Protein AF-A0A352NMN9-F1 (afdb_monomer)

Secondary structure (DSSP, 8-state):
--THHHHHHHHHHHHHHHHHHHHHHHHHHHHHHHHHHHHHHHHHHHHHHHHHHHHHHHHHHHHHHHTTHHHHHHHHHHHHHHT--HHHHHHHHHHHHHHHHHHHHHHHHHHHHTHHHHHHHHHSSGGGHHHHHHHHHHHHHHHHHHHHHHHHHHTT-HHHHHHHHHHHHHHHHHHHHHHHHHHGGGHHHHHHHHHHHHHHHHHHHHHHTS--------HHHHHHHHHHHHHHHHHHHHHHHHHHHHHHHHHHHHHHHHHHHHHHHHHHHHHHHHHHHHHHHHHHHHHHHHHHHHHTT-HHHHHHHHHHHHHHHHHHHHHHHHHHH--

Solvent-accessible surface area (backbone atoms only — not comparable to full-atom values): 15974 Å² total; per-residue (Å²): 138,76,84,65,62,63,54,56,54,50,53,52,52,51,51,52,50,50,51,45,46,49,50,24,50,52,51,32,50,53,45,48,52,54,42,51,53,52,46,39,73,74,49,34,50,46,46,42,13,50,44,48,50,54,44,39,52,38,52,44,48,22,42,63,24,31,36,21,37,36,67,29,34,20,53,52,39,32,52,26,58,71,69,71,41,66,64,60,33,37,39,39,54,50,38,42,50,52,50,23,51,52,33,6,48,52,33,16,50,52,38,48,76,42,16,58,67,49,18,37,64,60,68,73,38,70,84,45,26,65,45,40,44,52,34,19,58,21,19,25,22,38,16,38,24,35,33,39,46,13,49,38,54,22,70,63,40,52,73,57,49,24,50,30,42,41,51,14,35,50,50,10,38,52,51,16,52,52,33,28,71,77,48,42,76,7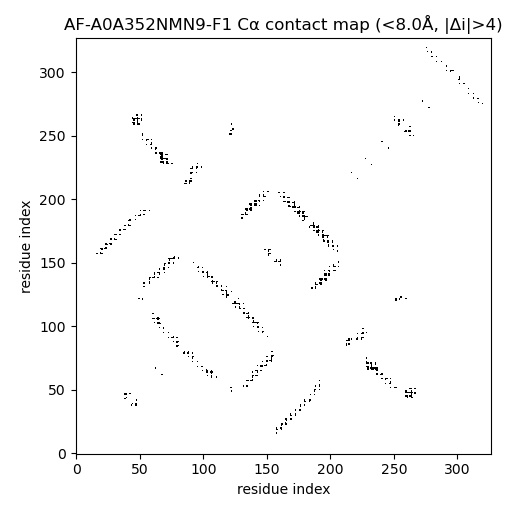6,11,42,43,53,31,60,26,25,32,32,47,37,26,27,56,46,26,48,59,58,52,67,71,46,85,79,66,87,70,90,88,45,72,79,70,33,50,63,50,44,53,53,32,46,61,50,0,44,57,50,22,53,60,49,42,54,57,49,45,52,55,37,51,54,45,33,51,34,28,75,74,60,33,45,45,51,27,12,52,49,48,52,52,50,53,54,50,52,52,58,53,44,52,54,52,56,56,48,47,68,61,46,50,62,54,47,66,75,34,65,89,40,68,66,63,38,53,51,55,53,48,57,50,51,51,50,48,46,66,64,44,48,61,56,53,52,56,60,74,76,106

Sequence (327 aa):
MQPGSDRKSSTAQILKASAIIGGSSAFSIVSGIVKSKVMAVLLGPEGIGLLGLLQSVLNTAGTVSGMGLAASGVRQIAEAKASGDTDALAHTRMALWWSALITGALGALLLITLRQPIARLVTGAEGYAGALAWLAAGVWATTVSGAQIAILNGLRYLGHLARVYILGALGGMLIAVLAVWQWREAGIAVAVVSTPLVLLVVSWYYTHRIAKIRVRATWQTLSKPLRRLFSLGFAFMITNLIRTGAQFAVRVLLTATLGVTSTGHFQAAWSISALYLGFVLESMGKDFYPRLTAVANDRETTNALVNDQAELALLLAAPVILSMLTL

Mean predicted aligned error: 7.34 Å

pLDDT: mean 87.1, std 9.56, range [38.81, 97.94]

Foldseek 3Di:
DDPPPVVVVVVVVVVVLCCLQVVLVVLLLVLVVVLLVLLCVLANLLLLLVLLLLLLVLLLLLLQLLLQLLVLLLVQLLVCVVVVDLQSNLLLLVLSQVSLQVSLLVSLVVQLVCLQVSCCLRQVDRPCSVLSNLSSLLSSLSNNLSSLLSNCNSVVVSNLNSVLSNQLSVQLSVQLSVQCVVPPSVSSSVSSSRSSNSSSVSSVVSSVPPDNDDDDDDCVSNVVSNVSSNVVSNVVSVVVSVVSVVVSVVSSVCCVPPNSSSSSVVSVVVSVVCVPLVVLVVVLCVVLVVVLVVCVVPPVVNVVSVVVSVVVSCVRVVVVVVVVVVD

Radius of gyration: 21.58 Å; Cα contacts (8 Å, |Δi|>4): 401; chains: 1; bounding box: 59×35×66 Å

Structure (mmCIF, N/CA/C/O backbone):
data_AF-A0A352NMN9-F1
#
_entry.id   AF-A0A352NMN9-F1
#
loop_
_atom_site.group_PDB
_atom_site.id
_atom_site.type_symbol
_atom_site.label_atom_id
_atom_site.label_alt_id
_atom_site.label_comp_id
_atom_site.label_asym_id
_atom_site.label_entity_id
_atom_site.label_seq_id
_atom_site.pdbx_PDB_ins_code
_atom_site.Cartn_x
_atom_site.Cartn_y
_atom_site.Cartn_z
_atom_site.occupancy
_atom_site.B_iso_or_equiv
_atom_site.auth_seq_id
_atom_site.auth_comp_id
_atom_site.auth_asym_id
_atom_site.auth_atom_id
_atom_site.pdbx_PDB_model_num
ATOM 1 N N . MET A 1 1 ? -14.416 -14.105 43.599 1.00 41.31 1 MET A N 1
ATOM 2 C CA . MET A 1 1 ? -13.937 -13.412 42.382 1.00 41.31 1 MET A CA 1
ATOM 3 C C . MET A 1 1 ? -12.657 -14.105 41.930 1.00 41.31 1 MET A C 1
ATOM 5 O O . MET A 1 1 ? -11.696 -14.089 42.683 1.00 41.31 1 MET A O 1
ATOM 9 N N . GLN A 1 2 ? -12.674 -14.822 40.799 1.00 38.81 2 GLN A N 1
ATOM 10 C CA . GLN A 1 2 ? -11.536 -15.618 40.308 1.00 38.81 2 GLN A CA 1
ATOM 11 C C . GLN A 1 2 ? -10.773 -14.847 39.209 1.00 38.81 2 GLN A C 1
ATOM 13 O O . GLN A 1 2 ? -11.245 -14.799 38.079 1.00 38.81 2 GLN A O 1
ATOM 18 N N . PRO A 1 3 ? -9.586 -14.278 39.484 1.00 49.41 3 PRO A N 1
ATOM 19 C CA . PRO A 1 3 ? -8.796 -13.527 38.496 1.00 49.41 3 PRO A CA 1
ATOM 20 C C . PRO A 1 3 ? -8.045 -14.403 37.461 1.00 49.41 3 PRO A C 1
ATOM 22 O O . PRO A 1 3 ? -7.280 -13.884 36.647 1.00 49.41 3 PRO A O 1
ATOM 25 N N . GLY A 1 4 ? -8.225 -15.732 37.480 1.00 47.41 4 GLY A N 1
ATOM 26 C CA . GLY A 1 4 ? -7.452 -16.685 36.666 1.00 47.41 4 GLY A CA 1
ATOM 27 C C . GLY A 1 4 ? -8.066 -17.088 35.316 1.00 47.41 4 GLY A C 1
ATOM 28 O O . GLY A 1 4 ? -7.320 -17.417 34.390 1.00 47.41 4 GLY A O 1
ATOM 29 N N . SER A 1 5 ? -9.396 -17.064 35.169 1.00 50.84 5 SER A N 1
ATOM 30 C CA . SER A 1 5 ? -10.090 -17.475 33.932 1.00 50.84 5 SER A CA 1
ATOM 31 C C . SER A 1 5 ? -10.022 -16.407 32.834 1.00 50.84 5 SER A C 1
ATOM 33 O O . SER A 1 5 ? -9.788 -16.737 31.669 1.00 50.84 5 SER A O 1
ATOM 35 N N . ASP A 1 6 ? -10.119 -15.127 33.204 1.00 55.09 6 ASP A N 1
ATOM 36 C CA . ASP A 1 6 ? -10.118 -14.004 32.255 1.00 55.09 6 ASP A CA 1
ATOM 37 C C . ASP A 1 6 ? -8.751 -13.778 31.593 1.00 55.09 6 ASP A C 1
ATOM 39 O O . ASP A 1 6 ? -8.674 -13.485 30.396 1.00 55.09 6 ASP A O 1
ATOM 43 N N . ARG A 1 7 ? -7.645 -13.999 32.323 1.00 55.50 7 ARG A N 1
ATOM 44 C CA . ARG A 1 7 ? -6.289 -13.907 31.750 1.00 55.50 7 ARG A CA 1
ATOM 45 C C . ARG A 1 7 ? -6.031 -14.986 30.700 1.00 55.50 7 ARG A C 1
ATOM 47 O O . ARG A 1 7 ? -5.524 -14.666 29.629 1.00 55.50 7 ARG A O 1
ATOM 54 N N . LYS A 1 8 ? -6.424 -16.241 30.959 1.00 54.44 8 LYS A N 1
ATOM 55 C CA . LYS A 1 8 ? -6.237 -17.351 30.002 1.00 54.44 8 LYS A CA 1
ATOM 56 C C . LYS A 1 8 ? -7.034 -17.134 28.711 1.00 54.44 8 LYS A C 1
ATOM 58 O O . LYS A 1 8 ? -6.501 -17.367 27.626 1.00 54.44 8 LYS A O 1
ATOM 63 N N . SER A 1 9 ? -8.268 -16.635 28.824 1.00 61.19 9 SER A N 1
ATOM 64 C CA . SER A 1 9 ? -9.115 -16.286 27.673 1.00 61.19 9 SER A CA 1
ATOM 65 C C . SER A 1 9 ? -8.502 -15.161 26.825 1.00 61.19 9 SER A C 1
ATOM 67 O O . SER A 1 9 ? -8.395 -15.283 25.602 1.00 61.19 9 SER A O 1
ATOM 69 N N . SER A 1 10 ? -7.994 -14.106 27.475 1.00 71.50 10 SER A N 1
ATOM 70 C CA . SER A 1 10 ? -7.340 -12.976 26.802 1.00 71.50 10 SER A CA 1
ATOM 71 C C . SER A 1 10 ? -6.053 -13.386 26.072 1.00 71.50 10 SER A C 1
ATOM 73 O O . SER A 1 10 ? -5.887 -13.085 24.887 1.00 71.50 10 SER A O 1
ATOM 75 N N . THR A 1 11 ? -5.170 -14.156 26.721 1.00 71.31 11 THR A N 1
ATOM 76 C CA . THR A 1 11 ? -3.926 -14.644 26.099 1.00 71.31 11 THR A CA 1
ATOM 77 C C . THR A 1 11 ? -4.209 -15.545 24.897 1.00 71.31 11 THR A C 1
ATOM 79 O O . THR A 1 11 ? -3.592 -15.370 23.846 1.00 71.31 11 THR A O 1
ATOM 82 N N . ALA A 1 12 ? -5.179 -16.460 24.998 1.00 73.94 12 ALA A N 1
ATOM 83 C CA . ALA A 1 12 ? -5.575 -17.316 23.880 1.00 73.94 12 ALA A CA 1
ATOM 84 C C . ALA A 1 12 ? -6.139 -16.505 22.698 1.00 73.94 12 ALA A C 1
ATOM 86 O O . ALA A 1 12 ? -5.838 -16.795 21.537 1.00 73.94 12 ALA A O 1
ATOM 87 N N . GLN A 1 13 ? -6.917 -15.452 22.973 1.00 73.12 13 GLN A N 1
ATOM 88 C CA . GLN A 1 13 ? -7.458 -14.570 21.939 1.00 73.12 13 GLN A CA 1
ATOM 89 C C . GLN A 1 13 ? -6.359 -13.763 21.231 1.00 73.12 13 GLN A C 1
ATOM 91 O O . GLN A 1 13 ? -6.408 -13.617 20.007 1.00 73.12 13 GLN A O 1
ATOM 96 N N . ILE A 1 14 ? -5.364 -13.267 21.974 1.00 74.81 14 ILE A N 1
ATOM 97 C CA . ILE A 1 14 ? -4.196 -12.568 21.418 1.00 74.81 14 ILE A CA 1
ATOM 98 C C . ILE A 1 14 ? -3.355 -13.528 20.573 1.00 74.81 14 ILE A C 1
ATOM 100 O O . ILE A 1 14 ? -3.017 -13.196 19.440 1.00 74.81 14 ILE A O 1
ATOM 104 N N . LEU A 1 15 ? -3.074 -14.736 21.069 1.00 75.56 15 LEU A N 1
ATOM 105 C CA . LEU A 1 15 ? -2.293 -15.737 20.339 1.00 75.56 15 LEU A CA 1
ATOM 106 C C . LEU A 1 15 ? -2.970 -16.113 19.015 1.00 75.56 15 LEU 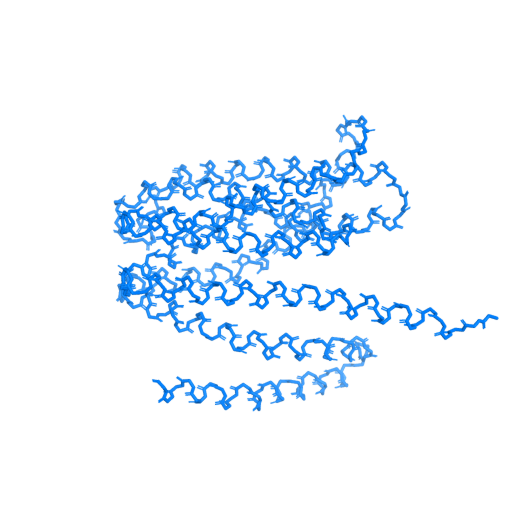A C 1
ATOM 108 O O . LEU A 1 15 ? -2.334 -16.117 17.964 1.00 75.56 15 LEU A O 1
ATOM 112 N N . LYS A 1 16 ? -4.286 -16.352 19.045 1.00 76.00 16 LYS A N 1
ATOM 113 C CA . LYS A 1 16 ? -5.081 -16.650 17.849 1.00 76.00 16 LYS A CA 1
ATOM 114 C C . LYS A 1 16 ? -5.086 -15.484 16.859 1.00 76.00 16 LYS A C 1
ATOM 116 O O . LYS A 1 16 ? -4.947 -15.704 15.660 1.00 76.00 16 LYS A O 1
ATOM 121 N N . ALA A 1 17 ? -5.238 -14.251 17.345 1.00 73.31 17 ALA A N 1
ATOM 122 C CA . ALA A 1 17 ? -5.180 -13.047 16.519 1.00 73.31 17 ALA A CA 1
ATOM 123 C C . ALA A 1 17 ? -3.822 -12.908 15.815 1.00 73.31 17 ALA A C 1
ATOM 125 O O . ALA A 1 17 ? -3.773 -12.745 14.595 1.00 73.31 17 ALA A O 1
ATOM 126 N N . SER A 1 18 ? -2.738 -13.039 16.577 1.00 73.94 18 SER A N 1
ATOM 127 C CA . SER A 1 18 ? -1.366 -12.974 16.080 1.00 73.94 18 SER A CA 1
ATOM 128 C C . SER A 1 18 ? -1.058 -14.092 15.088 1.00 73.94 18 SER A C 1
ATOM 130 O O . SER A 1 18 ? -0.446 -13.826 14.061 1.00 73.94 18 SER A O 1
ATOM 132 N N . ALA A 1 19 ? -1.523 -15.318 15.338 1.00 77.06 19 ALA A N 1
ATOM 133 C CA . ALA A 1 19 ? -1.332 -16.443 14.426 1.00 77.06 19 ALA A CA 1
ATOM 134 C C . ALA A 1 19 ? -2.075 -16.245 13.094 1.00 77.06 19 ALA A C 1
ATOM 136 O O . ALA A 1 19 ? -1.507 -16.482 12.031 1.00 77.06 19 ALA A O 1
ATOM 137 N N . ILE A 1 20 ? -3.323 -15.763 13.132 1.00 80.00 20 ILE A N 1
ATOM 138 C CA . ILE A 1 20 ? -4.126 -15.512 11.924 1.00 80.00 20 ILE A CA 1
ATOM 139 C C . ILE A 1 20 ? -3.494 -14.412 11.065 1.00 80.00 20 ILE A C 1
ATOM 141 O O . ILE A 1 20 ? -3.325 -14.590 9.858 1.00 80.00 20 ILE A O 1
ATOM 145 N N . ILE A 1 21 ? -3.139 -13.279 11.677 1.00 79.25 21 ILE A N 1
ATOM 146 C CA . ILE A 1 21 ? -2.546 -12.157 10.945 1.00 79.25 21 ILE A CA 1
ATOM 147 C C . ILE A 1 21 ? -1.125 -12.501 10.495 1.00 79.25 21 ILE A C 1
ATOM 149 O O . ILE A 1 21 ? -0.825 -12.352 9.313 1.00 79.25 21 ILE A O 1
ATOM 153 N N . GLY A 1 22 ? -0.295 -13.054 11.382 1.00 77.81 22 GLY A N 1
ATOM 154 C CA . GLY A 1 22 ? 1.067 -13.482 11.067 1.00 77.81 22 GLY A CA 1
ATOM 155 C C . GLY A 1 22 ? 1.116 -14.505 9.933 1.00 77.81 22 GLY A C 1
ATOM 156 O O . GLY A 1 22 ? 1.900 -14.341 9.003 1.00 77.81 22 GLY A O 1
ATOM 157 N N . GLY A 1 23 ? 0.218 -15.497 9.937 1.00 82.06 23 GLY A N 1
ATOM 158 C CA . GLY A 1 23 ? 0.097 -16.463 8.844 1.00 82.06 23 GLY A CA 1
ATOM 159 C C . GLY A 1 23 ? -0.281 -15.810 7.511 1.00 82.06 23 GLY A C 1
ATOM 160 O O . GLY A 1 23 ? 0.314 -16.119 6.481 1.00 82.06 23 GLY A O 1
ATOM 161 N N . SER A 1 24 ? -1.218 -14.854 7.520 1.00 85.00 24 SER A N 1
ATOM 162 C CA . SER A 1 24 ? -1.590 -14.116 6.303 1.00 85.00 24 SER A CA 1
ATOM 163 C C . SER A 1 24 ? -0.471 -13.207 5.779 1.00 85.00 24 SER A C 1
ATOM 165 O O . SER A 1 24 ? -0.286 -13.104 4.564 1.00 85.00 24 SER A O 1
ATOM 167 N N . SER A 1 25 ? 0.312 -12.596 6.674 1.00 80.12 25 SER A N 1
ATOM 168 C CA . SER A 1 25 ? 1.483 -11.793 6.317 1.00 80.12 25 SER A CA 1
ATOM 169 C C . SER A 1 25 ? 2.579 -12.664 5.713 1.00 80.12 25 SER A C 1
ATOM 171 O O . SER A 1 25 ? 3.057 -12.354 4.627 1.00 80.12 25 SER A O 1
ATOM 173 N N . ALA A 1 26 ? 2.915 -13.790 6.350 1.00 83.50 26 ALA A N 1
ATOM 174 C CA . ALA A 1 26 ? 3.896 -14.744 5.833 1.00 83.50 26 ALA A CA 1
ATOM 175 C C . ALA A 1 26 ? 3.507 -15.243 4.434 1.00 83.50 26 ALA A C 1
ATOM 177 O O . ALA A 1 26 ? 4.321 -15.234 3.513 1.00 83.50 26 ALA A O 1
ATOM 178 N N . PHE A 1 27 ? 2.235 -15.588 4.240 1.00 88.88 27 PHE A N 1
ATOM 179 C CA . PHE A 1 27 ? 1.719 -15.985 2.936 1.00 88.88 27 PHE A CA 1
ATOM 180 C C . PHE A 1 27 ? 1.845 -14.869 1.881 1.00 88.88 27 PHE A C 1
ATOM 182 O O . PHE A 1 27 ? 2.263 -15.114 0.745 1.00 88.88 27 PHE A O 1
ATOM 189 N N . SER A 1 28 ? 1.502 -13.633 2.252 1.00 85.75 28 SER A N 1
ATOM 190 C CA . SER A 1 28 ? 1.606 -12.469 1.362 1.00 85.75 28 SER A CA 1
ATOM 191 C C . SER A 1 28 ? 3.058 -12.183 0.979 1.00 85.75 28 SER A C 1
ATOM 193 O O . SER A 1 28 ? 3.339 -11.873 -0.177 1.00 85.75 28 SER A O 1
ATOM 195 N N . ILE A 1 29 ? 3.983 -12.350 1.927 1.00 84.19 29 ILE A N 1
ATOM 196 C CA . ILE A 1 29 ? 5.425 -12.228 1.715 1.00 84.19 29 ILE A CA 1
ATOM 197 C C . ILE A 1 29 ? 5.910 -13.281 0.716 1.00 84.19 29 ILE A C 1
ATOM 199 O O . ILE A 1 29 ? 6.534 -12.924 -0.280 1.00 84.19 29 ILE A O 1
ATOM 203 N N . VAL A 1 30 ? 5.578 -14.560 0.928 1.00 88.81 30 VAL A N 1
ATOM 204 C CA . VAL A 1 30 ? 5.962 -15.647 0.011 1.00 88.81 30 VAL A CA 1
ATOM 205 C C . VAL A 1 30 ? 5.410 -15.390 -1.391 1.00 88.81 30 VAL A C 1
ATOM 207 O O . VAL A 1 30 ? 6.157 -15.450 -2.365 1.00 88.81 30 VAL A O 1
ATOM 210 N N . SER A 1 31 ? 4.136 -15.008 -1.501 1.00 88.94 31 SER A N 1
ATOM 211 C CA . SER A 1 31 ? 3.520 -14.640 -2.785 1.00 88.94 31 SER A CA 1
ATOM 212 C C . SER A 1 31 ? 4.252 -13.468 -3.452 1.00 88.94 31 SER A C 1
ATOM 214 O O . SER A 1 31 ? 4.485 -13.479 -4.659 1.00 88.94 31 SER A O 1
ATOM 216 N N . GLY A 1 32 ? 4.674 -12.471 -2.668 1.00 87.12 32 GLY A N 1
ATOM 217 C CA . GLY A 1 32 ? 5.474 -11.340 -3.135 1.00 87.12 32 GLY A CA 1
ATOM 218 C C . GLY A 1 32 ? 6.853 -11.747 -3.658 1.00 87.12 32 GLY A C 1
ATOM 219 O O . GLY A 1 32 ? 7.256 -11.273 -4.719 1.00 87.12 32 GLY A O 1
ATOM 220 N N . ILE A 1 33 ? 7.548 -12.660 -2.972 1.00 86.56 33 ILE A N 1
ATOM 221 C CA . ILE A 1 33 ? 8.843 -13.201 -3.417 1.00 86.56 33 ILE A CA 1
ATOM 222 C C . ILE A 1 33 ? 8.677 -13.948 -4.740 1.00 86.56 33 ILE A C 1
ATOM 224 O O . ILE A 1 33 ? 9.431 -13.698 -5.681 1.00 86.56 33 ILE A O 1
ATOM 228 N N . VAL A 1 34 ? 7.677 -14.831 -4.843 1.00 91.06 34 VAL A N 1
ATOM 229 C CA . VAL A 1 34 ? 7.435 -15.585 -6.081 1.00 91.06 34 VAL A CA 1
ATOM 230 C C . VAL A 1 34 ? 7.068 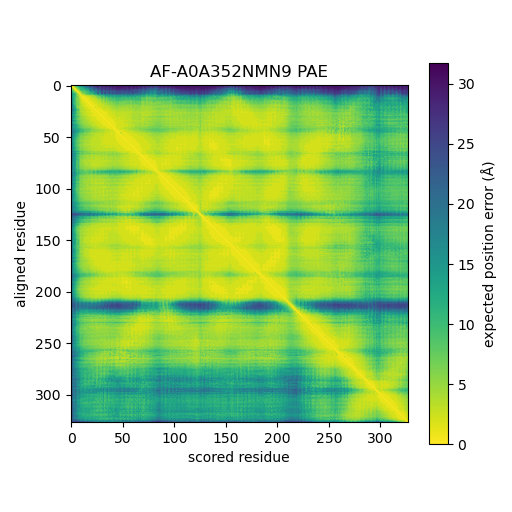-14.633 -7.219 1.00 91.06 34 VAL A C 1
ATOM 232 O O . VAL A 1 34 ? 7.657 -14.733 -8.293 1.00 91.06 34 VAL A O 1
ATOM 235 N N . LYS A 1 35 ? 6.179 -13.655 -6.979 1.00 89.19 35 LYS A N 1
ATOM 236 C CA . LYS A 1 35 ? 5.865 -12.593 -7.950 1.00 89.19 35 LYS A CA 1
ATOM 237 C C . LYS A 1 35 ? 7.140 -11.884 -8.404 1.00 89.19 35 LYS A C 1
ATOM 239 O O . LYS A 1 35 ? 7.375 -11.796 -9.601 1.00 89.19 35 LYS A O 1
ATOM 244 N N . SER A 1 36 ? 7.971 -11.416 -7.474 1.00 86.81 36 SER A N 1
ATOM 245 C CA . SER A 1 36 ? 9.212 -10.693 -7.780 1.00 86.81 36 SER A CA 1
ATOM 246 C C . SER A 1 36 ? 10.172 -11.530 -8.631 1.00 86.81 36 SER A C 1
ATOM 248 O O . SER A 1 36 ? 10.668 -11.053 -9.649 1.00 86.81 36 SER A O 1
ATOM 250 N N . LYS A 1 37 ? 10.359 -12.811 -8.286 1.00 89.06 37 LYS A N 1
ATOM 251 C CA . LYS A 1 37 ? 11.203 -13.737 -9.052 1.00 89.06 37 LYS A CA 1
ATOM 252 C C . LYS A 1 37 ? 10.682 -13.948 -10.473 1.00 89.06 37 LYS A C 1
ATOM 254 O O . LYS A 1 37 ? 11.459 -13.876 -11.420 1.00 89.06 37 LYS A O 1
ATOM 259 N N . VAL A 1 38 ? 9.378 -14.178 -10.631 1.00 91.00 38 VAL A N 1
ATOM 260 C CA . VAL A 1 38 ? 8.757 -14.344 -11.954 1.00 91.00 38 VAL A CA 1
ATOM 261 C C . VAL A 1 38 ? 8.917 -13.071 -12.786 1.00 91.00 38 VAL A C 1
ATOM 263 O O . VAL A 1 38 ? 9.316 -13.149 -13.944 1.00 91.00 38 VAL A O 1
ATOM 266 N N . MET A 1 39 ? 8.684 -11.898 -12.191 1.00 90.12 39 MET A N 1
ATOM 267 C CA . MET A 1 39 ? 8.879 -10.616 -12.874 1.00 90.12 39 MET A CA 1
ATOM 268 C C . MET A 1 39 ? 10.330 -10.417 -13.309 1.00 90.12 39 MET A C 1
ATOM 270 O O . MET A 1 39 ? 10.564 -9.998 -14.436 1.00 90.12 39 MET A O 1
ATOM 274 N N . ALA A 1 40 ? 11.300 -10.762 -12.460 1.00 89.38 40 ALA A N 1
ATOM 275 C CA . ALA A 1 40 ? 12.716 -10.603 -12.775 1.00 89.38 40 ALA A CA 1
ATOM 276 C C . ALA A 1 40 ? 13.143 -11.484 -13.956 1.00 89.38 40 ALA A C 1
ATOM 278 O O . ALA A 1 40 ? 13.893 -11.031 -14.814 1.00 89.38 40 ALA A O 1
ATOM 279 N N . VAL A 1 41 ? 12.626 -12.714 -14.037 1.00 91.75 41 VAL A N 1
ATOM 280 C CA . VAL A 1 41 ? 12.901 -13.625 -15.160 1.00 91.75 41 VAL A CA 1
ATOM 281 C C . VAL A 1 41 ? 12.234 -13.149 -16.455 1.00 91.75 41 VAL A C 1
ATOM 283 O O . VAL A 1 41 ? 12.835 -13.248 -17.519 1.00 91.75 41 VAL A O 1
ATOM 286 N N . LEU A 1 42 ? 11.004 -12.629 -16.386 1.00 90.69 42 LEU A N 1
ATOM 287 C CA . LEU A 1 42 ? 10.252 -12.220 -17.579 1.00 90.69 42 LEU A CA 1
ATOM 288 C C . LEU A 1 42 ? 10.684 -10.860 -18.146 1.00 90.69 42 LEU A C 1
ATOM 290 O O . LEU A 1 42 ? 10.624 -10.667 -19.361 1.00 90.69 42 LEU A O 1
ATOM 294 N N . LEU A 1 43 ? 11.071 -9.926 -17.274 1.00 89.25 43 LEU A N 1
ATOM 295 C CA . LEU A 1 43 ? 11.307 -8.520 -17.613 1.00 89.25 43 LEU A CA 1
ATOM 296 C C . LEU A 1 43 ? 12.774 -8.088 -17.505 1.00 89.25 43 LEU A C 1
ATOM 298 O O . LEU A 1 43 ? 13.134 -7.025 -18.003 1.00 89.25 43 LEU A O 1
ATOM 302 N N . GLY A 1 44 ? 13.614 -8.868 -16.823 1.00 88.56 44 GLY A N 1
ATOM 303 C CA . GLY A 1 44 ? 14.985 -8.475 -16.518 1.00 88.56 44 GLY A CA 1
ATOM 304 C C . GLY A 1 44 ? 15.092 -7.295 -15.533 1.00 88.56 44 GLY A C 1
ATOM 305 O O . GLY A 1 44 ? 14.093 -6.824 -14.976 1.00 88.56 44 GLY A O 1
ATOM 306 N N . PRO A 1 45 ? 16.320 -6.808 -15.283 1.00 84.69 45 PRO A N 1
ATOM 307 C CA . PRO A 1 45 ? 16.582 -5.753 -14.301 1.00 84.69 45 PRO A CA 1
ATOM 308 C C . PRO A 1 45 ? 15.911 -4.417 -14.640 1.00 84.69 45 PRO A C 1
ATOM 310 O O . PRO A 1 45 ? 15.441 -3.722 -13.740 1.00 84.69 45 PRO A O 1
ATOM 313 N N . GLU A 1 46 ? 15.827 -4.073 -15.926 1.00 85.12 46 GLU A N 1
ATOM 314 C CA . GLU A 1 46 ? 15.213 -2.827 -16.391 1.00 85.12 46 GLU A CA 1
ATOM 315 C C . GLU A 1 46 ? 13.715 -2.784 -16.067 1.00 85.12 46 GLU A C 1
ATOM 317 O O . GLU A 1 46 ? 13.242 -1.843 -15.425 1.00 85.12 46 GLU A O 1
ATOM 322 N N . GLY A 1 47 ? 12.965 -3.840 -16.396 1.00 88.50 47 GLY A N 1
ATOM 323 C CA . GLY A 1 47 ? 11.543 -3.882 -16.067 1.00 88.50 47 GLY A CA 1
ATOM 324 C C . GLY A 1 47 ? 11.267 -4.006 -14.564 1.00 88.50 47 GLY A C 1
ATOM 325 O O . GLY A 1 47 ? 10.254 -3.485 -14.097 1.00 88.50 47 GLY A O 1
ATOM 326 N N . ILE A 1 48 ? 12.174 -4.597 -13.772 1.00 89.56 48 ILE A N 1
ATOM 327 C CA . ILE A 1 48 ? 12.110 -4.529 -12.299 1.00 89.56 48 ILE A CA 1
ATOM 328 C C . ILE A 1 48 ? 12.322 -3.096 -11.795 1.00 89.56 48 ILE A C 1
ATOM 330 O O . ILE A 1 48 ? 11.616 -2.663 -10.879 1.00 89.56 48 ILE A O 1
ATOM 334 N N . GLY A 1 49 ? 13.244 -2.348 -12.404 1.00 88.94 49 GLY A N 1
ATOM 335 C CA . GLY A 1 49 ? 13.443 -0.925 -12.136 1.00 88.94 49 GLY A CA 1
ATOM 336 C C . GLY A 1 49 ? 12.176 -0.119 -12.418 1.00 88.94 49 GLY A C 1
ATOM 337 O O . GLY A 1 49 ? 11.679 0.579 -11.532 1.00 88.94 49 GLY A O 1
ATOM 338 N N . LEU A 1 50 ? 11.586 -0.290 -13.605 1.00 89.50 50 LEU A N 1
ATOM 339 C CA . LEU A 1 50 ? 10.341 0.379 -13.988 1.00 89.50 50 LEU A CA 1
ATOM 340 C C . LEU A 1 50 ? 9.164 -0.008 -13.081 1.00 89.50 50 LEU A C 1
ATOM 342 O O . LEU A 1 50 ? 8.423 0.864 -12.624 1.00 89.50 50 LEU A O 1
ATOM 346 N N . LEU A 1 51 ? 9.006 -1.296 -12.763 1.00 91.38 51 LEU A N 1
ATOM 347 C CA . LEU A 1 51 ? 8.003 -1.774 -11.808 1.00 91.38 51 LEU A CA 1
ATOM 348 C C . LEU A 1 51 ? 8.184 -1.085 -10.453 1.00 91.38 51 LEU A C 1
ATOM 350 O O . LEU A 1 51 ? 7.214 -0.591 -9.877 1.00 91.38 51 LEU A O 1
ATOM 354 N N . GLY A 1 52 ? 9.424 -1.003 -9.964 1.00 90.62 52 GLY A N 1
ATOM 355 C CA . GLY A 1 52 ? 9.770 -0.311 -8.728 1.00 90.62 52 GLY A CA 1
ATOM 356 C C . GLY A 1 52 ? 9.419 1.178 -8.757 1.00 90.62 52 GLY A C 1
ATOM 357 O O . GLY A 1 52 ? 8.887 1.692 -7.771 1.00 90.62 52 GLY A O 1
ATOM 358 N N . LEU A 1 53 ? 9.669 1.864 -9.871 1.00 91.44 53 LEU A N 1
ATOM 359 C CA . LEU A 1 53 ? 9.339 3.278 -10.055 1.00 91.44 53 LEU A CA 1
ATOM 360 C C . LEU A 1 53 ? 7.824 3.516 -10.062 1.00 91.44 53 LEU A C 1
ATOM 362 O O . LEU A 1 53 ? 7.326 4.336 -9.288 1.00 91.44 53 LEU A O 1
ATOM 366 N N . LEU A 1 54 ? 7.075 2.760 -10.870 1.00 92.94 54 LEU A N 1
ATOM 367 C CA . LEU A 1 54 ? 5.614 2.870 -10.943 1.00 92.94 54 LEU A CA 1
ATOM 368 C C . LEU A 1 54 ? 4.953 2.517 -9.604 1.00 92.94 54 LEU A C 1
ATOM 370 O O . LEU A 1 54 ? 4.006 3.183 -9.185 1.00 92.94 54 LEU A O 1
ATOM 374 N N . GLN A 1 55 ? 5.482 1.524 -8.884 1.00 93.31 55 GLN A N 1
ATOM 375 C CA . GLN A 1 55 ? 5.028 1.193 -7.535 1.00 93.31 55 GLN A CA 1
ATOM 376 C C . GLN A 1 55 ? 5.290 2.342 -6.549 1.00 93.31 55 GLN A C 1
ATOM 378 O O . GLN A 1 55 ? 4.432 2.641 -5.719 1.00 93.31 55 GLN A O 1
ATOM 383 N N . SER A 1 56 ? 6.435 3.026 -6.638 1.00 92.75 56 SER A N 1
ATOM 384 C CA . SER A 1 56 ? 6.717 4.194 -5.796 1.00 92.75 56 SER A CA 1
ATOM 385 C C . SER A 1 56 ? 5.792 5.372 -6.091 1.00 92.75 56 SER A C 1
ATOM 387 O O . SER A 1 56 ? 5.341 6.024 -5.147 1.00 92.75 56 SER A O 1
ATOM 389 N N . VAL A 1 57 ? 5.447 5.606 -7.362 1.00 94.38 57 VAL A N 1
ATOM 390 C CA . VAL A 1 57 ? 4.433 6.603 -7.736 1.00 94.38 57 VAL A CA 1
ATOM 391 C C . VAL A 1 57 ? 3.081 6.230 -7.140 1.00 94.38 57 VAL A C 1
ATOM 393 O O . VAL A 1 57 ? 2.481 7.048 -6.446 1.00 94.38 57 VAL A O 1
ATOM 396 N N . LEU A 1 58 ? 2.631 4.986 -7.344 1.00 95.56 58 LEU A N 1
ATOM 397 C CA . LEU A 1 58 ? 1.369 4.486 -6.799 1.00 95.56 58 LEU A CA 1
ATOM 398 C C . LEU A 1 58 ? 1.308 4.647 -5.271 1.00 95.56 58 LEU A C 1
ATOM 400 O O . LEU A 1 58 ? 0.323 5.161 -4.749 1.00 95.56 58 LEU A O 1
ATOM 404 N N . ASN A 1 59 ? 2.362 4.250 -4.554 1.00 94.12 59 ASN A N 1
ATOM 405 C CA . ASN A 1 59 ? 2.418 4.319 -3.093 1.00 94.12 59 ASN A CA 1
ATOM 406 C C . ASN A 1 59 ? 2.432 5.763 -2.578 1.00 94.12 59 ASN A C 1
ATOM 408 O O . ASN A 1 59 ? 1.758 6.078 -1.596 1.00 94.12 59 ASN A O 1
ATOM 412 N N . THR A 1 60 ? 3.184 6.649 -3.233 1.00 93.88 60 THR A N 1
ATOM 413 C CA . THR A 1 60 ? 3.267 8.065 -2.848 1.00 93.88 60 THR A CA 1
ATOM 414 C C . THR A 1 60 ? 1.936 8.764 -3.108 1.00 93.88 60 THR A C 1
ATOM 416 O O . THR A 1 60 ? 1.375 9.375 -2.198 1.00 93.88 60 THR A O 1
ATOM 419 N N . ALA A 1 61 ? 1.373 8.597 -4.307 1.00 94.81 61 ALA A N 1
ATOM 420 C CA . ALA A 1 61 ? 0.069 9.146 -4.659 1.00 94.81 61 ALA A CA 1
ATOM 421 C C . ALA A 1 61 ? -1.047 8.576 -3.769 1.00 94.81 61 ALA A C 1
ATOM 423 O O . ALA A 1 61 ? -1.892 9.329 -3.295 1.00 94.81 61 ALA A O 1
ATOM 424 N N . GLY A 1 62 ? -1.014 7.275 -3.468 1.00 94.81 62 GLY A N 1
ATOM 425 C CA . GLY A 1 62 ? -1.931 6.623 -2.534 1.00 94.81 62 GLY A CA 1
ATOM 426 C C . GLY A 1 62 ? -1.798 7.135 -1.098 1.00 94.81 62 GLY A C 1
ATOM 427 O O . GLY A 1 62 ? -2.804 7.294 -0.414 1.00 94.81 62 GLY A O 1
ATOM 428 N N . THR A 1 63 ? -0.587 7.462 -0.639 1.00 93.00 63 THR A N 1
ATOM 429 C CA . THR A 1 63 ? -0.361 8.040 0.699 1.00 93.00 63 THR A CA 1
ATOM 430 C C . THR A 1 63 ? -0.953 9.443 0.802 1.00 93.00 63 THR A C 1
ATOM 432 O O . THR A 1 63 ? -1.673 9.731 1.758 1.00 93.00 63 THR A O 1
ATOM 435 N N . VAL A 1 64 ? -0.697 10.291 -0.199 1.00 93.50 64 VAL A N 1
ATOM 436 C CA . VAL A 1 64 ? -1.244 11.655 -0.270 1.00 93.50 64 VAL A CA 1
ATOM 437 C C . VAL A 1 64 ? -2.767 11.614 -0.403 1.00 93.50 64 VAL A C 1
ATOM 439 O O . VAL A 1 64 ? -3.473 12.234 0.387 1.00 93.50 64 VAL A O 1
ATOM 442 N N . SER A 1 65 ? -3.279 10.827 -1.352 1.00 94.25 65 SER A N 1
ATOM 443 C CA . SER A 1 65 ? -4.715 10.639 -1.585 1.00 94.25 65 SER A CA 1
ATOM 444 C C . SER A 1 65 ? -5.421 10.067 -0.363 1.00 94.25 65 SER A C 1
ATOM 446 O O . SER A 1 65 ? -6.499 10.520 -0.007 1.00 94.25 65 SER A O 1
ATOM 448 N N . GLY A 1 66 ? -4.816 9.093 0.310 1.00 91.62 66 GLY A N 1
ATOM 449 C CA . GLY A 1 66 ? -5.421 8.437 1.455 1.00 91.62 66 GLY A CA 1
ATOM 450 C C . GLY A 1 66 ? -5.481 9.300 2.710 1.00 91.62 66 GLY A C 1
ATOM 451 O O . GLY A 1 66 ? -6.213 8.932 3.621 1.00 91.62 66 GLY A O 1
ATOM 452 N N . MET A 1 67 ? -4.721 10.401 2.801 1.00 92.12 67 MET A N 1
ATOM 453 C CA . MET A 1 67 ? -4.711 11.349 3.932 1.00 92.12 67 MET A CA 1
ATOM 454 C C . MET A 1 67 ? -4.668 10.682 5.324 1.00 92.12 67 MET A C 1
ATOM 456 O O . MET A 1 67 ? -5.264 11.164 6.287 1.00 92.12 67 MET A O 1
ATOM 460 N N . GLY A 1 68 ? -4.012 9.519 5.426 1.00 90.06 68 GLY A N 1
ATOM 461 C CA . GLY A 1 68 ? -3.939 8.704 6.645 1.00 90.06 68 GLY A CA 1
ATOM 462 C C . GLY A 1 68 ? -5.269 8.114 7.141 1.00 90.06 68 GLY A C 1
ATOM 463 O O . GLY A 1 68 ? -5.320 7.604 8.263 1.00 90.06 68 GLY A O 1
ATOM 464 N N . LEU A 1 69 ? -6.325 8.126 6.318 1.00 92.88 69 LEU A N 1
ATOM 465 C CA . LEU A 1 69 ? -7.666 7.620 6.639 1.00 92.88 69 LEU A CA 1
ATOM 466 C C . LEU A 1 69 ? -7.669 6.150 7.064 1.00 92.88 69 LEU A C 1
ATOM 468 O O . LEU A 1 69 ? -8.469 5.763 7.909 1.00 92.88 69 LEU A O 1
ATOM 472 N N . ALA A 1 70 ? -6.778 5.322 6.513 1.00 91.94 70 ALA A N 1
ATOM 473 C CA . ALA A 1 70 ? -6.685 3.919 6.907 1.00 91.94 70 ALA A CA 1
ATOM 474 C C . ALA A 1 70 ? -6.295 3.784 8.391 1.00 91.94 70 ALA A C 1
ATOM 476 O O . ALA A 1 70 ? -6.995 3.128 9.158 1.00 91.94 70 ALA A O 1
ATOM 477 N N . ALA A 1 71 ? -5.225 4.456 8.824 1.00 88.31 71 ALA A N 1
ATOM 478 C CA . ALA A 1 71 ? -4.753 4.392 10.207 1.00 88.31 71 ALA A CA 1
ATOM 479 C C . ALA A 1 71 ? -5.722 5.085 11.179 1.00 88.31 71 ALA A C 1
ATOM 481 O O . ALA A 1 71 ? -6.071 4.522 12.221 1.00 88.31 71 ALA A O 1
ATOM 482 N N . SER A 1 72 ? -6.213 6.281 10.830 1.00 90.56 72 SER A N 1
ATOM 483 C CA . SER A 1 72 ? -7.163 7.000 11.685 1.00 90.56 72 SER A CA 1
ATOM 484 C C . SER A 1 72 ? -8.536 6.335 11.745 1.00 90.56 72 SER A C 1
ATOM 486 O O . SER A 1 72 ? -9.167 6.328 12.805 1.00 90.56 72 SER A O 1
ATOM 488 N N . GLY A 1 73 ? -8.954 5.704 10.650 1.00 93.25 73 GLY A N 1
ATOM 489 C CA . GLY A 1 73 ? -10.167 4.909 10.550 1.00 93.25 73 GLY A CA 1
ATOM 490 C C . GLY A 1 73 ? -10.153 3.698 11.475 1.00 93.25 73 GLY A C 1
ATOM 491 O O . GLY A 1 73 ? -11.118 3.506 12.208 1.00 93.25 73 GLY A O 1
ATOM 492 N N . VAL A 1 74 ? -9.058 2.923 11.521 1.00 92.94 74 VAL A N 1
ATOM 493 C CA . VAL A 1 74 ? -8.943 1.778 12.451 1.00 92.94 74 VAL A CA 1
ATOM 494 C C . VAL A 1 74 ? -9.178 2.224 13.888 1.00 92.94 74 VAL A C 1
ATOM 496 O O . VAL A 1 74 ? -10.006 1.636 14.585 1.00 92.94 74 VAL A O 1
ATOM 499 N N . ARG A 1 75 ? -8.484 3.287 14.315 1.00 89.88 75 ARG A N 1
ATOM 500 C CA . ARG A 1 75 ? -8.592 3.813 15.678 1.00 89.88 75 ARG A CA 1
ATOM 501 C C . ARG A 1 75 ? -10.014 4.268 15.993 1.00 89.88 75 ARG A C 1
ATOM 503 O O . ARG A 1 75 ? -10.565 3.856 17.006 1.00 89.88 75 ARG A O 1
ATOM 510 N N . GLN A 1 76 ? -10.627 5.073 15.129 1.00 91.56 76 GLN A N 1
ATOM 511 C CA . GLN A 1 76 ? -11.964 5.607 15.402 1.00 91.56 76 GLN A CA 1
ATOM 512 C C . GLN A 1 76 ? -13.061 4.551 15.349 1.00 91.56 76 GLN A C 1
ATOM 514 O O . GLN A 1 76 ? -13.988 4.603 16.148 1.00 91.56 76 GLN A O 1
ATOM 519 N N . ILE A 1 77 ? -12.958 3.576 14.445 1.00 93.31 77 ILE A N 1
ATOM 520 C CA . ILE A 1 77 ? -13.898 2.453 14.399 1.00 93.31 77 ILE A CA 1
ATOM 521 C C . ILE A 1 77 ? -13.765 1.595 15.660 1.00 93.31 77 ILE A C 1
ATOM 523 O O . ILE A 1 77 ? -14.781 1.181 16.215 1.00 93.31 77 ILE A O 1
ATOM 527 N N . ALA A 1 78 ? -12.539 1.348 16.134 1.00 90.00 78 ALA A N 1
ATOM 528 C CA . ALA A 1 78 ? -12.311 0.616 17.377 1.00 90.00 78 ALA A CA 1
ATOM 529 C C . ALA A 1 78 ? -12.865 1.376 18.597 1.00 90.00 78 ALA A C 1
ATOM 531 O O . ALA A 1 78 ? -13.558 0.778 19.417 1.00 90.00 78 ALA A O 1
ATOM 532 N N . GLU A 1 79 ? -12.623 2.688 18.683 1.00 89.50 79 GLU A N 1
ATOM 533 C CA . GLU A 1 79 ? -13.154 3.563 19.740 1.00 89.50 79 GLU A CA 1
ATOM 534 C C . GLU A 1 79 ? -14.695 3.605 19.723 1.00 89.50 79 GLU A C 1
ATOM 536 O O . GLU A 1 79 ? -15.322 3.413 20.762 1.00 89.50 79 GLU A O 1
ATOM 541 N N . ALA A 1 80 ? -15.317 3.775 18.550 1.00 89.12 80 ALA A N 1
ATOM 542 C CA . ALA A 1 80 ? -16.776 3.796 18.405 1.00 89.12 80 ALA A CA 1
ATOM 543 C C . ALA A 1 80 ? -17.426 2.427 18.667 1.00 89.12 80 ALA A C 1
ATOM 545 O O . ALA A 1 80 ? -18.544 2.348 19.164 1.00 89.12 80 ALA A O 1
ATOM 546 N N . LYS A 1 81 ? -16.733 1.320 18.366 1.00 89.44 81 LYS A N 1
ATOM 547 C CA . LYS A 1 81 ? -17.197 -0.019 18.754 1.00 89.44 81 LYS A CA 1
ATOM 548 C C . LYS A 1 81 ? -17.122 -0.214 20.271 1.00 89.44 81 LYS A C 1
ATOM 550 O O . LYS A 1 81 ? -18.007 -0.847 20.839 1.00 89.44 81 LYS A O 1
ATOM 555 N N . ALA A 1 82 ? -16.073 0.299 20.915 1.00 88.44 82 ALA A N 1
ATOM 556 C CA . ALA A 1 82 ? -15.872 0.172 22.356 1.00 88.44 82 ALA A CA 1
ATOM 557 C C . ALA A 1 82 ? -16.878 0.992 23.180 1.00 88.44 82 ALA A C 1
ATOM 559 O O . ALA A 1 82 ? -17.211 0.581 24.287 1.00 88.44 82 ALA A O 1
ATOM 560 N N . SER A 1 83 ? -17.398 2.104 22.646 1.00 88.56 83 SER A N 1
ATOM 561 C CA . SER A 1 83 ? -18.424 2.907 23.326 1.00 88.56 83 SER A CA 1
ATOM 562 C C . SER A 1 83 ? -19.814 2.259 23.349 1.00 88.56 83 SER A C 1
ATOM 564 O O . SER A 1 83 ? -20.682 2.744 24.065 1.00 88.56 83 SER A O 1
ATOM 566 N N . GLY A 1 84 ? -20.052 1.199 22.565 1.00 84.88 84 GLY A N 1
ATOM 567 C CA . GLY A 1 84 ? -21.355 0.523 22.474 1.00 84.88 84 GLY A CA 1
ATOM 568 C C . GLY A 1 84 ? -22.438 1.302 21.714 1.00 84.88 84 GLY A C 1
ATOM 569 O O . GLY A 1 84 ? -23.535 0.785 21.521 1.00 84.88 84 GLY A O 1
ATOM 570 N N . ASP A 1 85 ? -22.129 2.511 21.243 1.00 86.56 85 ASP A N 1
ATOM 571 C CA . ASP A 1 85 ? -23.042 3.372 20.491 1.00 86.56 85 ASP A CA 1
ATOM 572 C C . ASP A 1 85 ? -23.069 2.960 19.009 1.00 86.56 85 ASP A C 1
ATOM 574 O O . ASP A 1 85 ? -22.137 3.209 18.232 1.00 86.56 85 ASP A O 1
ATOM 578 N N . THR A 1 86 ? -24.158 2.299 18.612 1.00 85.88 86 THR A N 1
ATOM 579 C CA . THR A 1 86 ? -24.350 1.799 17.248 1.00 85.88 86 THR A CA 1
ATOM 580 C C . THR A 1 86 ? -24.444 2.915 16.214 1.00 85.88 86 THR A C 1
ATOM 582 O O . THR A 1 86 ? -23.997 2.722 15.078 1.00 85.88 86 THR A O 1
ATOM 585 N N . ASP A 1 87 ? -24.967 4.081 16.593 1.00 86.75 87 ASP A N 1
ATOM 586 C CA . ASP A 1 87 ? -25.152 5.214 15.689 1.00 86.75 87 ASP A CA 1
ATOM 587 C C . ASP A 1 87 ? -23.824 5.933 15.460 1.00 86.75 87 ASP A C 1
ATOM 589 O O . ASP A 1 87 ? -23.441 6.188 14.313 1.00 86.75 87 ASP A O 1
ATOM 593 N N . ALA A 1 88 ? -23.042 6.153 16.521 1.00 85.81 88 ALA A N 1
ATOM 594 C CA . ALA A 1 88 ? -21.681 6.677 16.402 1.00 85.81 88 ALA A CA 1
ATOM 595 C C . ALA A 1 88 ? -20.786 5.771 15.540 1.00 85.81 88 ALA A C 1
ATOM 597 O O . ALA A 1 88 ? -20.001 6.260 14.713 1.00 85.81 88 ALA A O 1
ATOM 598 N N . LEU A 1 89 ? -20.928 4.448 15.674 1.00 90.06 89 LEU A N 1
ATOM 599 C CA . LEU A 1 89 ? -20.222 3.487 14.832 1.00 90.06 89 LEU A CA 1
ATOM 600 C C . LEU A 1 89 ? -20.663 3.585 13.364 1.00 90.06 89 LEU A C 1
ATOM 602 O O . LEU A 1 89 ? -19.817 3.584 12.464 1.00 90.06 89 LEU A O 1
ATOM 606 N N . ALA A 1 90 ? -21.966 3.695 13.098 1.00 89.62 90 ALA A N 1
ATOM 607 C CA . ALA A 1 90 ? -22.497 3.844 11.745 1.00 89.62 90 ALA A CA 1
ATOM 608 C C . ALA A 1 90 ? -22.015 5.139 11.074 1.00 89.62 90 ALA A C 1
ATOM 610 O O . ALA A 1 90 ? -21.541 5.107 9.935 1.00 89.62 90 ALA A O 1
ATOM 611 N N . HIS A 1 91 ? -22.069 6.263 11.792 1.00 90.38 91 HIS A N 1
ATOM 612 C CA . HIS A 1 91 ? -21.594 7.555 11.305 1.00 90.38 91 HIS A CA 1
ATOM 613 C C . HIS A 1 91 ? -20.094 7.542 11.015 1.00 90.38 91 HIS A C 1
ATOM 615 O O . HIS A 1 91 ? -19.682 8.022 9.961 1.00 90.38 91 HIS A O 1
ATOM 621 N N . THR A 1 92 ? -19.281 6.932 11.883 1.00 91.19 92 THR A N 1
ATOM 622 C CA . THR A 1 92 ? -17.833 6.793 11.657 1.00 91.19 92 THR A CA 1
ATOM 623 C C . THR A 1 92 ? -17.531 5.931 10.428 1.00 91.19 92 THR A C 1
ATOM 625 O O . THR A 1 92 ? -16.704 6.311 9.599 1.00 91.19 92 THR A O 1
ATOM 628 N N . ARG A 1 93 ? -18.232 4.798 10.253 1.00 92.12 93 ARG A N 1
ATOM 629 C CA . ARG A 1 93 ? -18.094 3.933 9.062 1.00 92.12 93 ARG A CA 1
ATOM 630 C C . ARG A 1 93 ? -18.428 4.685 7.777 1.00 92.12 93 ARG A C 1
ATOM 632 O O . ARG A 1 93 ? -17.700 4.576 6.795 1.00 92.12 93 ARG A O 1
ATOM 639 N N . MET A 1 94 ? -19.524 5.438 7.791 1.00 90.50 94 MET A N 1
ATOM 640 C CA . MET A 1 94 ? -19.992 6.201 6.639 1.00 90.50 94 MET A CA 1
ATOM 641 C C . MET A 1 94 ? -19.065 7.377 6.318 1.00 90.50 94 MET A C 1
ATOM 643 O O . MET A 1 94 ? -18.727 7.566 5.153 1.00 90.50 94 MET A O 1
ATOM 647 N N . ALA A 1 95 ? -18.609 8.117 7.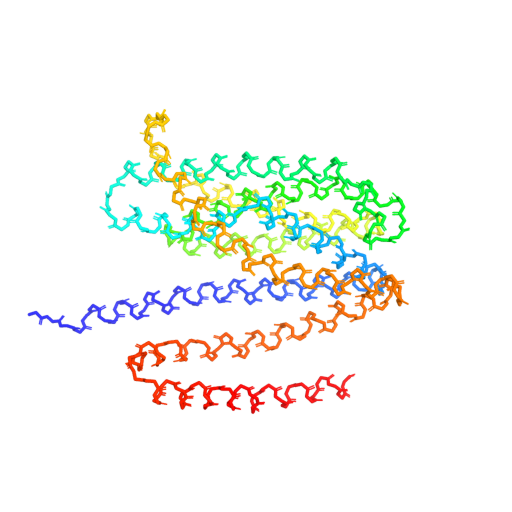334 1.00 92.12 95 ALA A N 1
ATOM 648 C CA . ALA A 1 95 ? -17.624 9.185 7.184 1.00 92.12 95 ALA A CA 1
ATOM 649 C C . ALA A 1 95 ? -16.334 8.656 6.549 1.00 92.12 95 ALA A C 1
ATOM 651 O O . ALA A 1 95 ? -15.852 9.220 5.575 1.00 92.12 95 ALA A O 1
ATOM 652 N N . LEU A 1 96 ? -15.806 7.537 7.052 1.00 93.75 96 LEU A N 1
ATOM 653 C CA . LEU A 1 96 ? -14.603 6.912 6.509 1.00 93.75 96 LEU A CA 1
ATOM 654 C C . LEU A 1 96 ? -14.792 6.468 5.050 1.00 93.75 96 LEU A C 1
ATOM 656 O O . LEU A 1 96 ? -13.917 6.713 4.222 1.00 93.75 96 LEU A O 1
ATOM 660 N N . TRP A 1 97 ? -15.930 5.850 4.721 1.00 92.12 97 TRP A N 1
ATOM 661 C CA . TRP A 1 97 ? -16.209 5.379 3.363 1.00 92.12 97 TRP A CA 1
ATOM 662 C C . TRP A 1 97 ? -16.333 6.531 2.355 1.00 92.12 97 TRP A C 1
ATOM 664 O O . TRP A 1 97 ? -15.674 6.500 1.317 1.00 92.12 97 TRP A O 1
ATOM 674 N N . TRP A 1 98 ? -17.109 7.574 2.675 1.00 92.50 98 TRP A N 1
ATOM 675 C CA . TRP A 1 98 ? -17.255 8.749 1.809 1.00 92.50 98 TRP A CA 1
ATOM 676 C C . TRP A 1 98 ? -15.957 9.537 1.673 1.00 92.50 98 TRP A C 1
ATOM 678 O O . TRP A 1 98 ? -15.586 9.903 0.559 1.00 92.50 98 TRP A O 1
ATOM 688 N N . SER A 1 99 ? -15.229 9.746 2.775 1.00 94.06 99 SER A N 1
ATOM 689 C CA . SER A 1 99 ? -13.921 10.400 2.731 1.00 94.06 99 SER A CA 1
ATOM 690 C C . SER A 1 99 ? -12.962 9.645 1.821 1.00 94.06 99 SER A C 1
ATOM 692 O O . SER A 1 99 ? -12.317 10.268 0.987 1.00 94.06 99 SER A O 1
ATOM 694 N N . ALA A 1 100 ? -12.896 8.315 1.916 1.00 95.81 100 ALA A N 1
ATOM 695 C CA . ALA A 1 100 ? -12.026 7.510 1.063 1.00 95.81 100 ALA A CA 1
ATOM 696 C C . ALA A 1 100 ? -12.439 7.549 -0.415 1.00 95.81 100 ALA A C 1
ATOM 698 O O . ALA A 1 100 ? -11.577 7.617 -1.285 1.00 95.81 100 ALA A O 1
ATOM 699 N N . LEU A 1 101 ? -13.743 7.556 -0.710 1.00 95.69 101 LEU A N 1
ATOM 700 C CA . LEU A 1 101 ? -14.240 7.678 -2.081 1.00 95.69 101 LEU A CA 1
ATOM 701 C C . LEU A 1 101 ? -13.840 9.027 -2.699 1.00 95.69 101 LEU A C 1
ATOM 703 O O . LEU A 1 101 ? -13.307 9.061 -3.806 1.00 95.69 101 LEU A O 1
ATOM 707 N N . ILE A 1 102 ? -14.069 10.123 -1.969 1.00 95.88 102 ILE A N 1
ATOM 708 C CA . ILE A 1 102 ? -13.800 11.490 -2.432 1.00 95.88 102 ILE A CA 1
ATOM 709 C C . ILE A 1 102 ? -12.293 11.723 -2.554 1.00 95.88 102 ILE A C 1
ATOM 711 O O . ILE A 1 102 ? -11.811 12.111 -3.613 1.00 95.88 102 ILE A O 1
ATOM 715 N N . THR A 1 103 ? -11.530 11.453 -1.496 1.00 96.06 103 THR A N 1
ATOM 716 C CA . THR A 1 103 ? -10.073 11.675 -1.486 1.00 96.06 103 THR A CA 1
ATOM 717 C C . THR A 1 103 ? -9.335 10.725 -2.432 1.00 96.06 103 THR A C 1
ATOM 719 O O . THR A 1 103 ? -8.382 11.136 -3.097 1.00 96.06 103 THR A O 1
ATOM 722 N N . GLY A 1 104 ? -9.824 9.489 -2.581 1.00 96.50 104 GLY A N 1
ATOM 723 C CA . GLY A 1 104 ? -9.395 8.535 -3.602 1.00 96.50 104 GLY A CA 1
ATOM 724 C C . GLY A 1 104 ? -9.606 9.067 -5.016 1.00 96.50 104 GLY A C 1
ATOM 725 O O . GLY A 1 104 ? -8.689 9.029 -5.833 1.00 96.50 104 GLY A O 1
ATOM 726 N N . ALA A 1 105 ? -10.802 9.588 -5.309 1.00 96.94 105 ALA A N 1
ATOM 727 C CA . ALA A 1 105 ? -11.136 10.126 -6.627 1.00 96.94 105 ALA A CA 1
ATOM 728 C C . ALA A 1 105 ? -10.331 11.393 -6.943 1.00 96.94 105 ALA A C 1
ATOM 730 O O . ALA A 1 105 ? -9.807 11.522 -8.046 1.00 96.94 105 ALA A O 1
ATOM 731 N N . LEU A 1 106 ? -10.165 12.287 -5.964 1.00 96.62 106 LEU A N 1
ATOM 732 C CA . LEU A 1 106 ? -9.317 13.474 -6.092 1.00 96.62 106 LEU A CA 1
ATOM 733 C C . LEU A 1 106 ? -7.853 13.097 -6.341 1.00 96.62 106 LEU A C 1
ATOM 735 O O . LEU A 1 106 ? -7.216 13.678 -7.213 1.00 96.62 106 LEU A O 1
ATOM 739 N N . GLY A 1 107 ? -7.328 12.099 -5.626 1.00 95.81 107 GLY A N 1
ATOM 740 C CA . GLY A 1 107 ? -5.967 11.602 -5.829 1.00 95.81 107 GLY A CA 1
ATOM 741 C C . GLY A 1 107 ? -5.755 10.979 -7.207 1.00 95.81 107 GLY A C 1
ATOM 742 O O . GLY A 1 107 ? -4.750 11.250 -7.861 1.00 95.81 107 GLY A O 1
ATOM 743 N N . ALA A 1 108 ? -6.719 10.187 -7.678 1.00 96.31 108 ALA A N 1
ATOM 744 C CA . ALA A 1 108 ? -6.701 9.623 -9.023 1.00 96.31 108 ALA A CA 1
ATOM 745 C C . ALA A 1 108 ? -6.764 10.716 -10.101 1.00 96.31 108 ALA A C 1
ATOM 747 O O . ALA A 1 108 ? -5.972 10.695 -11.041 1.00 96.31 108 ALA A O 1
ATOM 748 N N . LEU A 1 109 ? -7.654 11.702 -9.940 1.00 96.50 109 LEU A N 1
ATOM 749 C CA . LEU A 1 109 ? -7.768 12.843 -10.846 1.00 96.50 109 LEU A CA 1
ATOM 750 C C . LEU A 1 109 ? -6.460 13.640 -10.902 1.00 96.50 109 LEU A C 1
ATOM 752 O O . LEU A 1 109 ? -5.980 13.946 -11.988 1.00 96.50 109 LEU A O 1
ATOM 756 N N . LEU A 1 110 ? -5.858 13.915 -9.744 1.00 94.88 110 LEU A N 1
ATOM 757 C CA . LEU A 1 110 ? -4.588 14.628 -9.637 1.00 94.88 110 LEU A CA 1
ATOM 758 C C . LEU A 1 110 ? -3.439 13.856 -10.303 1.00 94.88 110 LEU A C 1
ATOM 760 O O . LEU A 1 110 ? -2.593 14.457 -10.961 1.00 94.88 110 LEU A O 1
ATOM 764 N N . LEU A 1 111 ? -3.420 12.523 -10.199 1.00 94.56 111 LEU A N 1
ATOM 765 C CA . LEU A 1 111 ? -2.433 11.704 -10.905 1.00 94.56 111 LEU A CA 1
ATOM 766 C C . LEU A 1 111 ? -2.644 11.730 -12.428 1.00 94.56 111 LEU A C 1
ATOM 768 O O . LEU A 1 111 ? -1.669 11.783 -13.173 1.00 94.56 111 LEU A O 1
ATOM 772 N N . ILE A 1 112 ? -3.895 11.729 -12.902 1.00 94.62 112 ILE A N 1
ATOM 773 C CA . ILE A 1 112 ? -4.211 11.831 -14.336 1.00 94.62 112 ILE A CA 1
ATOM 774 C C . ILE A 1 112 ? -3.780 13.190 -14.892 1.00 94.62 112 ILE A C 1
ATOM 776 O O . ILE A 1 112 ? -3.171 13.235 -15.962 1.00 94.62 112 ILE A O 1
ATOM 780 N N . THR A 1 113 ? -4.063 14.288 -14.187 1.00 93.31 113 THR A N 1
ATOM 781 C CA . THR A 1 113 ? -3.695 15.637 -14.643 1.00 93.31 113 THR A CA 1
ATOM 782 C C . THR A 1 113 ? -2.183 15.852 -14.620 1.00 93.31 113 THR A C 1
ATOM 784 O O . THR A 1 113 ? -1.636 16.447 -15.545 1.00 93.31 113 THR A O 1
ATOM 787 N N . LEU A 1 114 ? -1.482 15.300 -13.624 1.00 92.44 114 LEU A N 1
ATOM 788 C CA . LEU A 1 114 ? -0.025 15.403 -13.486 1.00 92.44 114 LEU A CA 1
ATOM 789 C C . LEU A 1 114 ? 0.751 14.252 -14.148 1.00 92.44 114 LEU A C 1
ATOM 791 O O . LEU A 1 114 ? 1.963 14.138 -13.962 1.00 92.44 114 LEU A O 1
ATOM 795 N N . ARG A 1 115 ? 0.108 13.401 -14.956 1.00 91.75 115 ARG A N 1
ATOM 796 C CA . ARG A 1 115 ? 0.769 12.217 -15.536 1.00 91.75 115 ARG A CA 1
ATOM 797 C C . ARG A 1 115 ? 1.996 12.554 -16.387 1.00 91.75 115 ARG A C 1
ATOM 799 O O . ARG A 1 115 ? 2.976 11.827 -16.341 1.00 91.75 115 ARG A O 1
ATOM 806 N N . GLN A 1 116 ? 1.965 13.648 -17.151 1.00 89.19 116 GLN A N 1
ATOM 807 C CA . GLN A 1 116 ? 3.089 14.055 -18.003 1.00 89.19 116 GLN A CA 1
ATOM 808 C C . GLN A 1 116 ? 4.307 14.534 -17.198 1.00 89.19 116 GLN A C 1
ATOM 810 O O . GLN A 1 116 ? 5.387 13.977 -17.402 1.00 89.19 116 GLN A O 1
ATOM 815 N N . PRO A 1 117 ? 4.182 15.503 -16.265 1.00 89.94 117 PRO A N 1
ATOM 816 C CA . PRO A 1 117 ? 5.326 15.915 -15.456 1.00 89.94 117 PRO A CA 1
ATOM 817 C C . PRO A 1 117 ? 5.854 14.770 -14.587 1.00 89.94 117 PRO A C 1
ATOM 819 O O . PRO A 1 117 ? 7.065 14.636 -14.443 1.00 89.94 117 PRO A O 1
ATOM 822 N N . ILE A 1 118 ? 4.978 13.895 -14.076 1.00 89.00 118 ILE A N 1
ATOM 823 C CA . ILE A 1 118 ? 5.403 12.720 -13.306 1.00 89.00 118 ILE A CA 1
ATOM 824 C C . ILE A 1 118 ? 6.142 11.712 -14.199 1.00 89.00 118 ILE A C 1
ATOM 826 O O . ILE A 1 118 ? 7.175 11.204 -13.779 1.00 89.00 118 ILE A O 1
ATOM 830 N N . ALA A 1 119 ? 5.687 11.450 -15.4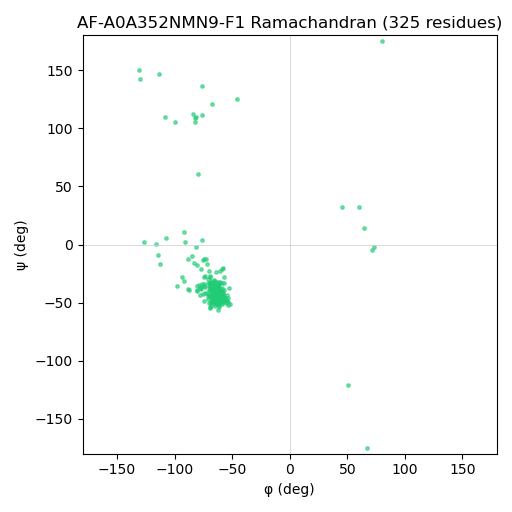31 1.00 88.38 119 ALA A N 1
ATOM 831 C CA . ALA A 1 119 ? 6.396 10.561 -16.361 1.00 88.38 119 ALA A CA 1
ATOM 832 C C . ALA A 1 119 ? 7.823 11.053 -16.620 1.00 88.38 119 ALA A C 1
ATOM 834 O O . ALA A 1 119 ? 8.777 10.290 -16.450 1.00 88.38 119 ALA A O 1
ATOM 835 N N . ARG A 1 120 ? 7.965 12.344 -16.948 1.00 86.94 120 ARG A N 1
ATOM 836 C CA . ARG A 1 120 ? 9.266 12.977 -17.194 1.00 86.94 120 ARG A CA 1
ATOM 837 C C . ARG A 1 120 ? 10.162 12.926 -15.956 1.00 86.94 120 ARG A C 1
ATOM 839 O O . ARG A 1 120 ? 11.324 12.563 -16.078 1.00 86.94 120 ARG A O 1
ATOM 846 N N . LEU A 1 121 ? 9.619 13.222 -14.773 1.00 86.38 121 LEU A N 1
ATOM 847 C CA . LEU A 1 121 ? 10.369 13.184 -13.514 1.00 86.38 121 LEU A CA 1
ATOM 848 C C . LEU A 1 121 ? 10.865 11.774 -13.170 1.00 86.38 121 LEU A C 1
ATOM 850 O O . LEU A 1 121 ? 11.985 11.608 -12.708 1.00 86.38 121 LEU A O 1
ATOM 854 N N . VAL A 1 122 ? 10.011 10.766 -13.349 1.00 84.25 122 VAL A N 1
ATOM 855 C CA . VAL A 1 122 ? 10.248 9.412 -12.830 1.00 84.25 122 VAL A CA 1
ATOM 856 C C . VAL A 1 122 ? 11.042 8.552 -13.797 1.00 84.25 122 VAL A C 1
ATOM 858 O O . VAL A 1 122 ? 11.874 7.761 -13.368 1.00 84.25 122 VAL A O 1
ATOM 861 N N . THR A 1 123 ? 10.761 8.675 -15.091 1.00 76.12 123 THR A N 1
ATOM 862 C CA . THR A 1 123 ? 11.323 7.789 -16.121 1.00 76.12 123 THR A CA 1
ATOM 863 C C . THR A 1 123 ? 12.256 8.511 -17.087 1.00 76.12 123 THR A C 1
ATOM 865 O O . THR A 1 123 ? 12.887 7.859 -17.908 1.00 76.12 123 THR A O 1
ATOM 868 N N . GLY A 1 124 ? 12.328 9.846 -17.038 1.00 74.88 124 GLY A N 1
ATOM 869 C CA . GLY A 1 124 ? 13.066 10.649 -18.017 1.00 74.88 124 GLY A CA 1
ATOM 870 C C . GLY A 1 124 ? 12.418 10.705 -19.407 1.00 74.88 124 GLY A C 1
ATOM 871 O O . GLY A 1 124 ? 12.892 11.448 -20.261 1.00 74.88 124 GLY A O 1
ATOM 872 N N . ALA A 1 125 ? 11.323 9.969 -19.642 1.00 74.56 125 ALA A N 1
ATOM 873 C CA . ALA A 1 125 ? 10.674 9.834 -20.943 1.00 74.56 125 ALA A CA 1
ATOM 874 C C . ALA A 1 125 ? 9.155 10.067 -20.867 1.00 74.56 125 ALA A C 1
ATOM 876 O O . ALA A 1 125 ? 8.495 9.766 -19.873 1.00 74.56 125 ALA A O 1
ATOM 877 N N . GLU A 1 126 ? 8.563 10.571 -21.951 1.00 69.56 126 GLU A N 1
ATOM 878 C CA . GLU A 1 126 ? 7.113 10.824 -22.021 1.00 69.56 126 GLU A CA 1
ATOM 879 C C . GLU A 1 126 ? 6.278 9.576 -22.331 1.00 69.56 126 GLU A C 1
ATOM 881 O O . GLU A 1 126 ? 5.074 9.557 -22.060 1.00 69.56 126 GLU A O 1
ATOM 886 N N . GLY A 1 127 ? 6.909 8.513 -22.843 1.00 77.06 127 GLY A N 1
ATOM 887 C CA . GLY A 1 127 ? 6.232 7.288 -23.286 1.00 77.06 127 GLY A CA 1
ATOM 888 C C . GLY A 1 127 ? 5.419 6.579 -22.196 1.00 77.06 127 GLY A C 1
ATOM 889 O O . GLY A 1 127 ? 4.465 5.864 -22.497 1.00 77.06 127 GLY A O 1
ATOM 890 N N . TYR A 1 128 ? 5.718 6.833 -20.919 1.00 82.75 128 TYR A N 1
ATOM 891 C CA . TYR A 1 128 ? 5.049 6.196 -19.781 1.00 82.75 128 TYR A CA 1
ATOM 892 C C . TYR A 1 128 ? 3.819 6.951 -19.253 1.00 82.75 128 TYR A C 1
ATOM 894 O O . TYR A 1 128 ? 3.169 6.488 -18.312 1.00 82.75 128 TYR A O 1
ATOM 902 N N . ALA A 1 129 ? 3.426 8.076 -19.863 1.00 82.56 129 ALA A N 1
ATOM 903 C CA . ALA A 1 129 ? 2.236 8.823 -19.445 1.00 82.56 129 ALA A CA 1
ATOM 904 C C . ALA A 1 129 ? 0.943 7.978 -19.507 1.00 82.56 129 ALA A C 1
ATOM 906 O O . ALA A 1 129 ? 0.055 8.136 -18.664 1.00 82.56 129 ALA A O 1
ATOM 907 N N . GLY A 1 130 ? 0.846 7.050 -20.468 1.00 84.81 130 GLY A N 1
ATOM 908 C CA . GLY A 1 130 ? -0.262 6.091 -20.557 1.00 84.81 130 GLY A CA 1
ATOM 909 C C . GLY A 1 130 ? -0.282 5.096 -19.391 1.00 84.81 130 GLY A C 1
ATOM 910 O O . GLY A 1 130 ? -1.332 4.868 -18.793 1.00 84.81 130 GLY A O 1
ATOM 911 N N . ALA A 1 131 ? 0.882 4.569 -19.001 1.00 86.62 131 ALA A N 1
ATOM 912 C CA . ALA A 1 131 ? 1.026 3.676 -17.848 1.00 86.62 131 ALA A CA 1
ATOM 913 C C . ALA A 1 131 ? 0.651 4.372 -16.527 1.00 86.62 131 ALA A C 1
ATOM 915 O O . ALA A 1 131 ? -0.022 3.786 -15.680 1.00 86.62 131 ALA A O 1
ATOM 916 N N . LEU A 1 132 ? 1.012 5.649 -16.368 1.00 87.94 132 LEU A N 1
ATOM 917 C CA . LEU A 1 132 ? 0.625 6.450 -15.202 1.00 87.94 132 LEU A CA 1
ATOM 918 C C . LEU A 1 132 ? -0.881 6.720 -15.130 1.00 87.94 132 LEU A C 1
ATOM 920 O O . LEU A 1 132 ? -1.435 6.780 -14.034 1.00 87.94 132 LEU A O 1
ATOM 924 N N . ALA A 1 133 ? -1.566 6.836 -16.271 1.00 89.31 133 ALA A N 1
ATOM 925 C CA . ALA A 1 133 ? -3.021 6.965 -16.277 1.00 89.31 133 ALA A CA 1
ATOM 926 C C . ALA A 1 133 ? -3.703 5.713 -15.693 1.00 89.31 133 ALA A C 1
ATOM 928 O O . ALA A 1 133 ? -4.655 5.839 -14.926 1.00 89.31 133 ALA A O 1
ATOM 929 N N . TRP A 1 134 ? -3.172 4.513 -15.965 1.00 90.19 134 TRP A N 1
ATOM 930 C CA . TRP A 1 134 ? -3.647 3.273 -15.337 1.00 90.19 134 TRP A CA 1
ATOM 931 C C . TRP A 1 134 ? -3.444 3.265 -13.821 1.00 90.19 134 TRP A C 1
ATOM 933 O O . TRP A 1 134 ? -4.320 2.804 -13.085 1.00 90.19 134 TRP A O 1
ATOM 943 N N . LEU A 1 135 ? -2.332 3.827 -13.332 1.00 94.62 135 LEU A N 1
ATOM 944 C CA . LEU A 1 135 ? -2.074 3.924 -11.893 1.00 94.62 135 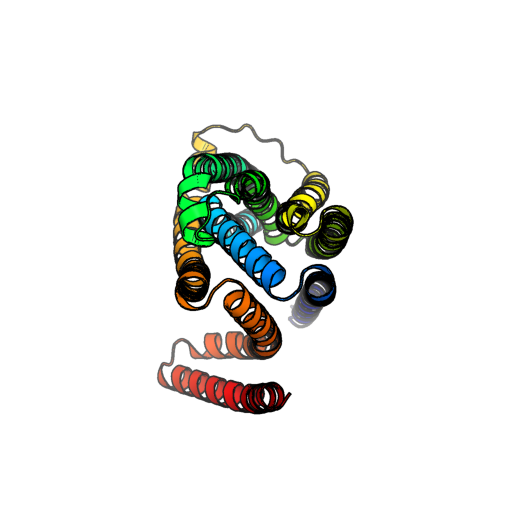LEU A CA 1
ATOM 945 C C . LEU A 1 135 ? -3.136 4.740 -11.148 1.00 94.62 135 LEU A C 1
ATOM 947 O O . LEU A 1 135 ? -3.324 4.502 -9.959 1.00 94.62 135 LEU A O 1
ATOM 951 N N . ALA A 1 136 ? -3.872 5.638 -11.809 1.00 95.56 136 ALA A N 1
ATOM 952 C CA . ALA A 1 136 ? -4.957 6.389 -11.178 1.00 95.56 136 ALA A CA 1
ATOM 953 C C . ALA A 1 136 ? -6.062 5.470 -10.633 1.00 95.56 136 ALA A C 1
ATOM 955 O O . ALA A 1 136 ? -6.530 5.664 -9.509 1.00 95.56 136 ALA A O 1
ATOM 956 N N . ALA A 1 137 ? -6.410 4.410 -11.372 1.00 96.38 137 ALA A N 1
ATOM 957 C CA . ALA A 1 137 ? -7.317 3.375 -10.880 1.00 96.38 137 ALA A CA 1
ATOM 958 C C . ALA A 1 137 ? -6.719 2.645 -9.666 1.00 96.38 137 ALA A C 1
ATOM 960 O O . ALA A 1 137 ? -7.423 2.370 -8.696 1.00 96.38 137 ALA A O 1
ATOM 961 N N . GLY A 1 138 ? -5.406 2.398 -9.684 1.00 97.06 138 GLY A N 1
ATOM 962 C CA . GLY A 1 138 ? -4.669 1.846 -8.549 1.00 97.06 138 GLY A CA 1
ATOM 963 C C . GLY A 1 138 ? -4.700 2.749 -7.313 1.00 97.06 138 GLY A C 1
ATOM 964 O O . GLY A 1 138 ? -4.900 2.242 -6.211 1.00 97.06 138 GLY A O 1
ATOM 965 N N . VAL A 1 139 ? -4.534 4.067 -7.468 1.00 97.62 139 VAL A N 1
ATOM 966 C CA . VAL A 1 139 ? -4.589 5.046 -6.364 1.00 97.62 139 VAL A CA 1
ATOM 967 C C . VAL A 1 139 ? -5.972 5.036 -5.731 1.00 97.62 139 VAL A C 1
ATOM 969 O O . VAL A 1 139 ? -6.092 4.854 -4.520 1.00 97.62 139 VAL A O 1
ATOM 972 N N . TRP A 1 140 ? -7.017 5.150 -6.553 1.00 97.94 140 TRP A N 1
ATOM 973 C CA . TRP A 1 140 ? -8.393 5.090 -6.073 1.00 97.94 140 TRP A CA 1
ATOM 974 C C . TRP A 1 140 ? -8.674 3.771 -5.343 1.00 97.94 140 TRP A C 1
ATOM 976 O O . TRP A 1 140 ? -9.162 3.778 -4.210 1.00 97.94 140 TRP A O 1
ATOM 986 N N . ALA A 1 141 ? -8.294 2.643 -5.949 1.00 97.75 141 ALA A N 1
ATOM 987 C CA . ALA A 1 141 ? -8.479 1.323 -5.362 1.00 97.75 141 ALA A CA 1
ATOM 988 C C . ALA A 1 141 ? -7.735 1.178 -4.032 1.00 97.75 141 ALA A C 1
ATOM 990 O O . ALA A 1 141 ? -8.331 0.707 -3.071 1.00 97.75 141 ALA A O 1
ATOM 991 N N . THR A 1 142 ? -6.491 1.658 -3.943 1.00 97.38 142 THR A N 1
ATOM 992 C CA . THR A 1 142 ? -5.674 1.634 -2.718 1.00 97.38 142 THR A CA 1
ATO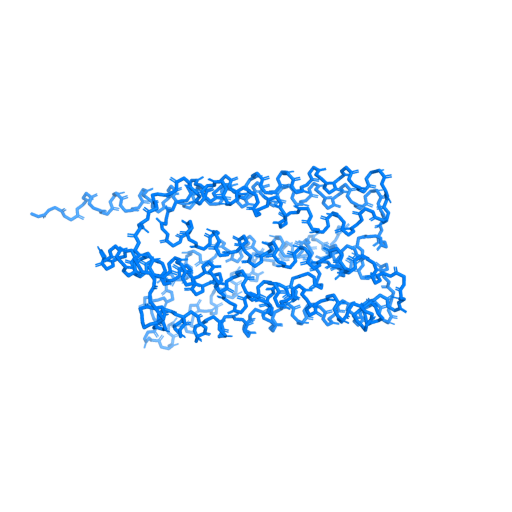M 993 C C . THR A 1 142 ? -6.345 2.409 -1.586 1.00 97.38 142 THR A C 1
ATOM 995 O O . THR A 1 142 ? -6.465 1.897 -0.470 1.00 97.38 142 THR A O 1
ATOM 998 N N . THR A 1 143 ? -6.827 3.623 -1.864 1.00 96.81 143 THR A N 1
ATOM 999 C CA . THR A 1 143 ? -7.482 4.472 -0.860 1.00 96.81 143 THR A CA 1
ATOM 1000 C C . THR A 1 143 ? -8.794 3.849 -0.377 1.00 96.81 143 THR A C 1
ATOM 1002 O O . THR A 1 143 ? -9.033 3.738 0.830 1.00 96.81 143 THR A O 1
ATOM 1005 N N . VAL A 1 144 ? -9.632 3.369 -1.301 1.00 97.31 144 VAL A N 1
ATOM 1006 C CA . VAL A 1 144 ? -10.936 2.783 -0.961 1.00 97.31 144 VAL A CA 1
ATOM 1007 C C . VAL A 1 144 ? -10.783 1.423 -0.273 1.00 97.31 144 VAL A C 1
ATOM 1009 O O . VAL A 1 144 ? -11.428 1.185 0.754 1.00 97.31 144 VAL A O 1
ATOM 1012 N N . SER A 1 145 ? -9.910 0.540 -0.769 1.00 97.31 145 SER A N 1
ATOM 1013 C CA . SER A 1 145 ? -9.628 -0.742 -0.112 1.00 97.31 145 SER A CA 1
ATOM 1014 C C . SER A 1 145 ? -9.017 -0.525 1.270 1.00 97.31 145 SER A C 1
ATOM 1016 O O . SER A 1 145 ? -9.373 -1.224 2.215 1.00 97.31 145 SER A O 1
ATOM 1018 N N . GLY A 1 146 ? -8.156 0.487 1.429 1.00 96.19 146 GLY A N 1
ATOM 1019 C CA . GLY A 1 146 ? -7.570 0.863 2.716 1.00 96.19 146 GLY A CA 1
ATOM 1020 C C . GLY A 1 146 ? -8.625 1.221 3.764 1.00 96.19 146 GLY A C 1
ATOM 1021 O O . GLY A 1 146 ? -8.553 0.749 4.898 1.00 96.19 146 GLY A O 1
ATOM 1022 N N . ALA A 1 147 ? -9.659 1.974 3.383 1.00 95.81 147 ALA A N 1
ATOM 1023 C CA . ALA A 1 147 ? -10.788 2.280 4.260 1.00 95.81 147 ALA A CA 1
ATOM 1024 C C . ALA A 1 147 ? -11.631 1.040 4.611 1.00 95.81 147 ALA A C 1
ATOM 1026 O O . ALA A 1 147 ? -12.030 0.863 5.762 1.00 95.81 147 ALA A O 1
ATOM 1027 N N . GLN A 1 148 ? -11.873 0.145 3.652 1.00 95.88 148 GLN A N 1
ATOM 1028 C CA . GLN A 1 148 ? -12.608 -1.106 3.889 1.00 95.88 148 GLN A CA 1
ATOM 1029 C C . GLN A 1 148 ? -11.845 -2.047 4.836 1.00 95.88 148 GLN A C 1
ATOM 1031 O O . GLN A 1 148 ? -12.419 -2.585 5.787 1.00 95.88 148 GLN A O 1
ATOM 1036 N N . ILE A 1 149 ? -10.533 -2.182 4.628 1.00 96.12 149 ILE A N 1
ATOM 1037 C CA . ILE A 1 149 ? -9.615 -2.910 5.510 1.00 96.12 149 ILE A CA 1
ATOM 1038 C C . ILE A 1 149 ? -9.596 -2.265 6.900 1.00 96.12 149 ILE A C 1
ATOM 1040 O O . ILE A 1 149 ? -9.663 -2.979 7.900 1.00 96.12 149 ILE A O 1
ATOM 1044 N N . ALA A 1 150 ? -9.588 -0.932 6.988 1.00 94.69 150 ALA A N 1
ATOM 1045 C CA . ALA A 1 150 ? -9.639 -0.221 8.261 1.00 94.69 150 ALA A CA 1
ATOM 1046 C C . ALA A 1 150 ? -10.926 -0.509 9.050 1.00 94.69 150 ALA A C 1
ATOM 1048 O O . ALA A 1 150 ? -10.866 -0.703 10.264 1.00 94.69 150 ALA A O 1
ATOM 1049 N N . ILE A 1 151 ? -12.075 -0.628 8.373 1.00 94.50 151 ILE A N 1
ATOM 1050 C CA . ILE A 1 151 ? -13.340 -1.049 8.997 1.00 94.50 151 ILE A CA 1
ATOM 1051 C C . ILE A 1 151 ? -13.227 -2.480 9.536 1.00 94.50 151 ILE A C 1
ATOM 1053 O O . ILE A 1 151 ? -13.570 -2.727 10.692 1.00 94.50 151 ILE A O 1
ATOM 1057 N N . LEU A 1 152 ? -12.735 -3.428 8.729 1.00 94.00 152 LEU A N 1
ATOM 1058 C CA . LEU A 1 152 ? -12.568 -4.824 9.159 1.00 94.00 152 LEU A CA 1
ATOM 1059 C C . LEU A 1 152 ? -11.615 -4.936 10.360 1.00 94.00 152 LEU A C 1
ATOM 1061 O O . LEU A 1 152 ? -11.889 -5.689 11.298 1.00 94.00 152 LEU A O 1
ATOM 1065 N N . ASN A 1 153 ? -10.532 -4.158 10.348 1.00 93.06 153 ASN A N 1
ATOM 1066 C CA . ASN A 1 153 ? -9.528 -4.125 11.404 1.00 93.06 153 ASN A CA 1
ATOM 1067 C C . ASN A 1 153 ? -10.058 -3.483 12.692 1.00 93.06 153 ASN A C 1
ATOM 1069 O O . ASN A 1 153 ? -10.024 -4.118 13.744 1.00 93.06 153 ASN A O 1
ATOM 1073 N N . GLY A 1 154 ? -10.658 -2.292 12.610 1.00 90.06 154 GLY A N 1
ATOM 1074 C CA . GLY A 1 154 ? -11.248 -1.618 13.770 1.00 90.06 154 GLY A CA 1
ATOM 1075 C C . GLY A 1 154 ? -12.375 -2.430 14.421 1.00 90.06 154 GLY A C 1
ATOM 1076 O O . GLY A 1 154 ? -12.524 -2.437 15.641 1.00 90.06 154 GLY A O 1
ATOM 1077 N N . LEU A 1 155 ? -13.130 -3.202 13.630 1.00 91.81 155 LEU A N 1
ATOM 1078 C CA . LEU A 1 155 ? -14.159 -4.113 14.139 1.00 91.81 155 LEU A CA 1
ATOM 1079 C C . LEU A 1 155 ? -13.607 -5.460 14.642 1.00 91.81 155 LEU A C 1
ATOM 1081 O O . LEU A 1 155 ? -14.381 -6.266 15.165 1.00 91.81 155 LEU A O 1
ATOM 1085 N N . ARG A 1 156 ? -12.296 -5.706 14.538 1.00 88.94 156 ARG A N 1
ATOM 1086 C CA . ARG A 1 156 ? -11.606 -6.956 14.905 1.00 88.94 156 ARG A CA 1
ATOM 1087 C C . ARG A 1 156 ? -12.082 -8.200 14.137 1.00 88.94 156 ARG A C 1
ATOM 1089 O O . ARG A 1 156 ? -12.014 -9.313 14.657 1.00 88.94 156 ARG A O 1
ATOM 1096 N N . TYR A 1 157 ? -12.500 -8.054 12.878 1.00 90.62 157 TYR A N 1
ATOM 1097 C CA . TYR A 1 157 ? -12.798 -9.182 11.982 1.00 90.62 157 TYR A CA 1
ATOM 1098 C C . TYR A 1 157 ? -11.518 -9.782 11.372 1.00 90.62 157 TYR A C 1
ATOM 1100 O O . TYR A 1 157 ? -11.334 -9.820 10.154 1.00 90.62 157 TYR A O 1
ATOM 1108 N N . LEU A 1 158 ? -10.617 -10.275 12.227 1.00 87.56 158 LEU A N 1
ATOM 1109 C CA . LEU A 1 158 ? -9.270 -10.715 11.835 1.00 87.56 158 LEU A CA 1
ATOM 1110 C C . LEU A 1 158 ? -9.275 -11.879 10.830 1.00 87.56 158 LEU A C 1
ATOM 1112 O O . LEU A 1 158 ? -8.433 -11.931 9.940 1.00 87.56 158 LEU A O 1
ATOM 1116 N N . GLY A 1 159 ? -10.258 -12.781 10.916 1.00 89.06 159 GLY A N 1
ATOM 1117 C CA . GLY A 1 159 ? -10.418 -13.863 9.939 1.00 89.06 159 GLY A CA 1
ATOM 1118 C C . GLY A 1 159 ? -10.799 -13.364 8.539 1.00 89.06 159 GLY A C 1
ATOM 1119 O O . GLY A 1 159 ? -10.344 -13.922 7.545 1.00 89.06 159 GLY A O 1
ATOM 1120 N N . HIS A 1 160 ? -11.596 -12.294 8.442 1.00 93.44 160 HIS A N 1
ATOM 1121 C CA . HIS A 1 160 ? -11.900 -11.658 7.158 1.00 93.44 160 HIS A CA 1
ATOM 1122 C C . HIS A 1 160 ? -10.684 -10.906 6.619 1.00 93.44 160 HIS A C 1
ATOM 1124 O O . HIS A 1 160 ? -10.374 -11.051 5.443 1.00 93.44 160 HIS A O 1
ATOM 1130 N N . LEU A 1 161 ? -9.947 -10.193 7.478 1.00 91.31 161 LEU A N 1
ATOM 1131 C CA . LEU A 1 161 ? -8.693 -9.534 7.100 1.00 91.31 161 LEU A CA 1
ATOM 1132 C C . LEU A 1 161 ? -7.666 -10.506 6.519 1.00 91.31 161 LEU A C 1
ATOM 1134 O O . LEU A 1 161 ? -7.135 -10.252 5.443 1.00 91.31 161 LEU A O 1
ATOM 1138 N N . ALA A 1 162 ? -7.425 -11.636 7.188 1.00 91.00 162 ALA A N 1
ATOM 1139 C CA . ALA A 1 162 ? -6.488 -12.640 6.696 1.00 91.00 162 ALA A CA 1
ATOM 1140 C C . ALA A 1 162 ? -6.876 -13.147 5.299 1.00 91.00 162 ALA A C 1
ATOM 1142 O O . ALA A 1 162 ? -6.026 -13.248 4.420 1.00 91.00 162 ALA A O 1
ATOM 1143 N N . ARG A 1 163 ? -8.171 -13.397 5.059 1.00 95.25 163 ARG A N 1
ATOM 1144 C CA . ARG A 1 163 ? -8.670 -13.799 3.734 1.00 95.25 163 ARG A CA 1
ATOM 1145 C C . ARG A 1 163 ? -8.529 -12.687 2.697 1.00 95.25 163 ARG A C 1
ATOM 1147 O O . ARG A 1 163 ? -8.191 -12.993 1.562 1.00 95.25 163 ARG A O 1
ATOM 1154 N N . VAL A 1 164 ? -8.757 -11.425 3.071 1.00 95.81 164 VAL A N 1
ATOM 1155 C CA . VAL A 1 164 ? -8.532 -10.270 2.185 1.00 95.81 164 VAL A CA 1
ATOM 1156 C C . VAL A 1 164 ? -7.073 -10.209 1.740 1.00 95.81 164 VAL A C 1
ATOM 1158 O O . VAL A 1 164 ? -6.826 -10.103 0.543 1.00 95.81 164 VAL A O 1
ATOM 1161 N N . TYR A 1 165 ? -6.116 -10.343 2.661 1.00 93.50 165 TYR A N 1
ATOM 1162 C CA . TYR A 1 165 ? -4.693 -10.316 2.315 1.00 93.50 165 TYR A CA 1
ATOM 1163 C C . TYR A 1 165 ? -4.262 -11.526 1.485 1.00 93.50 165 TYR A C 1
ATOM 1165 O O . TYR A 1 165 ? -3.613 -11.344 0.461 1.00 93.50 165 TYR A O 1
ATOM 1173 N N . ILE A 1 166 ? -4.677 -12.743 1.854 1.00 95.31 166 ILE A N 1
ATOM 1174 C CA . ILE A 1 166 ? -4.331 -13.967 1.111 1.00 95.31 166 ILE A CA 1
ATOM 1175 C C . ILE A 1 166 ? -4.887 -13.917 -0.318 1.00 95.31 166 ILE A C 1
ATOM 1177 O O . ILE A 1 166 ? -4.145 -14.112 -1.278 1.00 95.31 166 ILE A O 1
ATOM 1181 N N . LEU A 1 167 ? -6.180 -13.621 -0.477 1.00 96.75 167 LEU A N 1
ATOM 1182 C CA . LEU A 1 167 ? -6.817 -13.550 -1.795 1.00 96.75 167 LEU A CA 1
ATOM 1183 C C . LEU A 1 167 ? -6.319 -12.345 -2.603 1.00 96.75 167 LEU A C 1
ATOM 1185 O O . LEU A 1 167 ? -6.160 -12.455 -3.814 1.00 96.75 167 LEU A O 1
ATOM 1189 N N . GLY A 1 168 ? -6.034 -11.219 -1.944 1.00 96.31 168 GLY A N 1
ATOM 1190 C CA . GLY A 1 168 ? -5.428 -10.039 -2.560 1.00 96.31 168 GLY A CA 1
ATOM 1191 C C . GLY A 1 168 ? -4.027 -10.310 -3.102 1.00 96.31 168 GLY A C 1
ATOM 1192 O O . GLY A 1 168 ? -3.726 -9.949 -4.240 1.00 96.31 168 GLY A O 1
ATOM 1193 N N . ALA A 1 169 ? -3.189 -10.988 -2.315 1.00 93.62 169 ALA A N 1
ATOM 1194 C CA . ALA A 1 169 ? -1.846 -11.385 -2.714 1.00 93.62 169 ALA A CA 1
ATOM 1195 C C . ALA A 1 169 ? -1.882 -12.398 -3.867 1.00 93.62 169 ALA A C 1
ATOM 1197 O O . ALA A 1 169 ? -1.227 -12.169 -4.882 1.00 93.62 169 ALA A O 1
ATOM 1198 N N . LEU A 1 170 ? -2.697 -13.456 -3.758 1.00 96.06 170 LEU A N 1
ATOM 1199 C CA . LEU A 1 170 ? -2.852 -14.466 -4.811 1.00 96.06 170 LEU A CA 1
ATOM 1200 C C . LEU A 1 170 ? -3.413 -13.878 -6.101 1.00 96.06 170 LEU A C 1
ATOM 1202 O O . LEU A 1 170 ? -2.794 -14.002 -7.153 1.00 96.06 170 LEU A O 1
ATOM 1206 N N . GLY A 1 171 ? -4.574 -13.226 -6.036 1.00 96.44 171 GLY A N 1
ATOM 1207 C CA . GLY A 1 171 ? -5.226 -12.678 -7.222 1.00 96.44 171 GLY A CA 1
ATOM 1208 C C . GLY A 1 171 ? -4.382 -11.588 -7.878 1.00 96.44 171 GLY A C 1
ATOM 1209 O O . GLY A 1 171 ? -4.217 -11.588 -9.095 1.00 96.44 171 GLY A O 1
ATOM 1210 N N . GLY A 1 172 ? -3.775 -10.704 -7.078 1.00 96.12 172 GLY A N 1
ATOM 1211 C CA . GLY A 1 172 ? -2.865 -9.680 -7.586 1.00 96.12 172 GLY A CA 1
ATOM 1212 C C . GLY A 1 172 ? -1.615 -10.278 -8.231 1.00 96.12 172 GLY A C 1
ATOM 1213 O O . GLY A 1 172 ? -1.174 -9.807 -9.274 1.00 96.12 172 GLY A O 1
ATOM 1214 N N . MET A 1 173 ? -1.049 -11.339 -7.653 1.00 95.19 173 MET A N 1
ATOM 1215 C CA . MET A 1 173 ? 0.073 -12.059 -8.253 1.00 95.19 173 MET A CA 1
ATOM 1216 C C . MET A 1 173 ? -0.319 -12.713 -9.581 1.00 95.19 173 MET A C 1
ATOM 1218 O O . MET A 1 173 ? 0.377 -12.499 -10.568 1.00 95.19 173 MET A O 1
ATOM 1222 N N . LEU A 1 174 ? -1.425 -13.460 -9.628 1.00 96.62 174 LEU A N 1
ATOM 1223 C CA . LEU A 1 174 ? -1.873 -14.159 -10.835 1.00 96.62 174 LEU A CA 1
ATOM 1224 C C . LEU A 1 174 ? -2.151 -13.184 -11.982 1.00 96.62 174 LEU A C 1
ATOM 1226 O O . LEU A 1 174 ? -1.618 -13.360 -13.074 1.00 96.62 174 LEU A O 1
ATOM 1230 N N . ILE A 1 175 ? -2.915 -12.117 -11.726 1.00 96.56 175 ILE A N 1
ATOM 1231 C CA . ILE A 1 175 ? -3.218 -11.098 -12.742 1.00 96.56 175 ILE A CA 1
ATOM 1232 C C . ILE A 1 175 ? -1.938 -10.401 -13.203 1.00 96.56 175 ILE A C 1
ATOM 1234 O O . ILE A 1 175 ? -1.754 -10.194 -14.400 1.00 96.56 175 ILE A O 1
ATOM 1238 N N . ALA A 1 176 ? -1.037 -10.062 -12.277 1.00 95.25 176 ALA A N 1
ATOM 1239 C CA . ALA A 1 176 ? 0.226 -9.433 -12.636 1.00 95.25 176 ALA A CA 1
ATOM 1240 C C . ALA A 1 176 ? 1.078 -10.326 -13.542 1.00 95.25 176 ALA A C 1
ATOM 1242 O O . ALA A 1 176 ? 1.574 -9.856 -14.563 1.00 95.25 176 ALA A O 1
ATOM 1243 N N . VAL A 1 177 ? 1.247 -11.598 -13.171 1.00 95.12 177 VAL A N 1
ATOM 1244 C CA . VAL A 1 177 ? 2.044 -12.560 -13.941 1.00 95.12 177 VAL A CA 1
ATOM 1245 C C . VAL A 1 177 ? 1.437 -12.772 -15.324 1.00 95.12 177 VAL A C 1
ATOM 1247 O O . VAL A 1 177 ? 2.167 -12.703 -16.305 1.00 95.12 177 VAL A O 1
ATOM 1250 N N . LEU A 1 178 ? 0.116 -12.951 -15.424 1.00 95.94 178 LEU A N 1
ATOM 1251 C CA . LEU A 1 178 ? -0.570 -13.109 -16.709 1.00 95.94 178 LEU A CA 1
ATOM 1252 C C . LEU A 1 178 ? -0.408 -11.874 -17.606 1.00 95.94 178 LEU A C 1
ATOM 1254 O O . LEU A 1 178 ? -0.094 -12.011 -18.786 1.00 95.94 178 LEU A O 1
ATOM 1258 N N . ALA A 1 179 ? -0.567 -10.671 -17.048 1.00 95.00 179 ALA A N 1
ATOM 1259 C CA . ALA A 1 179 ? -0.421 -9.428 -17.801 1.00 95.00 179 ALA A CA 1
ATOM 1260 C C . ALA A 1 179 ? 1.001 -9.248 -18.354 1.00 95.00 179 ALA A C 1
ATOM 1262 O O . ALA A 1 179 ? 1.174 -8.872 -19.510 1.00 95.00 179 ALA A O 1
ATOM 1263 N N . VAL A 1 180 ? 2.025 -9.536 -17.548 1.00 94.94 180 VAL A N 1
ATOM 1264 C CA . VAL A 1 180 ? 3.431 -9.419 -17.967 1.00 94.94 180 VAL A CA 1
ATOM 1265 C C . VAL A 1 180 ? 3.839 -10.549 -18.907 1.00 94.94 180 VAL A C 1
ATOM 1267 O O . VAL A 1 180 ? 4.611 -10.323 -19.832 1.00 94.94 180 VAL A O 1
ATOM 1270 N N . TRP A 1 181 ? 3.297 -11.751 -18.733 1.00 94.12 181 TRP A N 1
ATOM 1271 C CA . TRP A 1 181 ? 3.542 -12.847 -19.663 1.00 94.12 181 TRP A CA 1
ATOM 1272 C C . TRP A 1 181 ? 2.976 -12.547 -21.060 1.00 94.12 181 TRP A C 1
ATOM 1274 O O . TRP A 1 181 ? 3.665 -12.771 -22.051 1.00 94.12 181 TRP A O 1
ATOM 1284 N N . GLN A 1 182 ? 1.774 -11.961 -21.141 1.00 93.94 182 GLN A N 1
ATOM 1285 C CA . GLN A 1 182 ? 1.122 -11.651 -22.418 1.00 93.94 182 GLN A CA 1
ATOM 1286 C C . GLN A 1 182 ? 1.645 -10.364 -23.079 1.00 93.94 182 GLN A C 1
ATOM 1288 O O . GLN A 1 182 ? 1.777 -10.310 -24.301 1.00 93.94 182 GLN A O 1
ATOM 1293 N N . TRP A 1 183 ? 1.908 -9.313 -22.294 1.00 91.19 183 TRP A N 1
ATOM 1294 C CA . TRP A 1 183 ? 2.203 -7.964 -22.806 1.00 91.19 183 TRP A CA 1
ATOM 1295 C C . TRP A 1 183 ? 3.615 -7.458 -22.487 1.00 91.19 183 TRP A C 1
ATOM 1297 O O . TRP A 1 183 ? 3.954 -6.332 -22.852 1.00 91.19 183 TRP A O 1
ATOM 1307 N N . ARG A 1 184 ? 4.444 -8.261 -21.808 1.00 90.00 184 ARG A N 1
ATOM 1308 C CA . ARG A 1 184 ? 5.810 -7.912 -21.377 1.00 90.00 184 ARG A CA 1
ATOM 1309 C C . ARG A 1 184 ? 5.834 -6.564 -20.646 1.00 90.00 184 ARG A C 1
ATOM 1311 O O . ARG A 1 184 ? 5.142 -6.406 -19.639 1.00 90.00 184 ARG A O 1
ATOM 1318 N N . GLU A 1 185 ? 6.587 -5.588 -21.144 1.00 85.44 185 GLU A N 1
ATOM 1319 C CA . GLU A 1 185 ? 6.737 -4.264 -20.530 1.00 85.44 185 GLU A CA 1
ATOM 1320 C C . GLU A 1 185 ? 5.422 -3.478 -20.439 1.00 85.44 185 GLU A C 1
ATOM 1322 O O . GLU A 1 185 ? 5.144 -2.854 -19.413 1.00 85.44 185 GLU A O 1
ATOM 1327 N N . ALA A 1 186 ? 4.551 -3.571 -21.450 1.00 86.81 186 ALA A N 1
ATOM 1328 C CA . ALA A 1 186 ? 3.241 -2.915 -21.415 1.00 86.81 186 ALA A CA 1
ATOM 1329 C C . ALA A 1 186 ? 2.337 -3.483 -20.301 1.00 86.81 186 ALA A C 1
ATOM 1331 O O . ALA A 1 186 ? 1.459 -2.787 -19.784 1.00 86.81 186 ALA A O 1
ATOM 1332 N N . GLY A 1 187 ? 2.593 -4.722 -19.867 1.00 91.12 187 GLY A N 1
ATOM 1333 C CA . GLY A 1 187 ? 1.899 -5.368 -18.755 1.00 91.12 187 GLY A CA 1
ATOM 1334 C C . GLY A 1 187 ? 2.311 -4.862 -17.369 1.00 91.12 187 GLY A C 1
ATOM 1335 O O . GLY A 1 187 ? 1.604 -5.136 -16.398 1.00 91.12 187 GLY A O 1
ATOM 1336 N N . ILE A 1 188 ? 3.405 -4.098 -17.239 1.00 93.31 188 ILE A N 1
ATOM 1337 C CA . ILE A 1 188 ? 3.929 -3.661 -15.932 1.00 93.31 188 ILE A CA 1
ATOM 1338 C C . ILE A 1 188 ? 2.936 -2.737 -15.217 1.00 93.31 188 ILE A C 1
ATOM 1340 O O . ILE A 1 188 ? 2.704 -2.891 -14.016 1.00 93.31 188 ILE A O 1
ATOM 1344 N N . ALA A 1 189 ? 2.288 -1.819 -15.941 1.00 92.88 189 ALA A N 1
ATOM 1345 C CA . ALA A 1 189 ? 1.277 -0.936 -15.356 1.00 92.88 189 ALA A CA 1
ATOM 1346 C C . ALA A 1 189 ? 0.122 -1.742 -14.737 1.00 92.88 189 ALA A C 1
ATOM 1348 O O . ALA A 1 189 ? -0.264 -1.505 -13.590 1.00 92.88 189 ALA A O 1
ATOM 1349 N N . VAL A 1 190 ? -0.362 -2.759 -15.462 1.00 94.75 190 VAL A N 1
ATOM 1350 C CA . VAL A 1 190 ? -1.403 -3.691 -14.999 1.00 94.75 190 VAL A CA 1
ATOM 1351 C C . VAL A 1 190 ? -0.910 -4.505 -13.800 1.00 94.75 190 VAL A C 1
ATOM 1353 O O . VAL A 1 190 ? -1.625 -4.660 -12.809 1.00 94.75 190 VAL A O 1
ATOM 1356 N N . ALA A 1 191 ? 0.340 -4.968 -13.831 1.00 94.69 191 ALA A N 1
ATOM 1357 C CA . ALA A 1 191 ? 0.953 -5.705 -12.733 1.00 94.69 191 ALA A CA 1
ATOM 1358 C C . ALA A 1 191 ? 1.047 -4.895 -11.432 1.00 94.69 191 ALA A C 1
ATOM 1360 O O . ALA A 1 191 ? 0.893 -5.473 -10.348 1.00 94.69 191 ALA A O 1
ATOM 1361 N N . VAL A 1 192 ? 1.253 -3.579 -11.519 1.00 95.12 192 VAL A N 1
ATOM 1362 C CA . VAL A 1 192 ? 1.295 -2.677 -10.359 1.00 95.12 192 VAL A CA 1
ATOM 1363 C C . VAL A 1 192 ? -0.106 -2.435 -9.786 1.00 95.12 192 VAL A C 1
ATOM 1365 O O . VAL A 1 192 ? -0.278 -2.490 -8.568 1.00 95.12 192 VAL A O 1
ATOM 1368 N N . VAL A 1 193 ? -1.128 -2.244 -10.631 1.00 96.44 193 VAL A N 1
ATOM 1369 C CA . VAL A 1 193 ? -2.509 -1.988 -10.164 1.00 96.44 193 VAL A CA 1
ATOM 1370 C C . VAL A 1 193 ? -3.300 -3.248 -9.808 1.00 96.44 193 VAL A C 1
ATOM 1372 O O . VAL A 1 193 ? -4.310 -3.161 -9.114 1.00 96.44 193 VAL A O 1
ATOM 1375 N N . SER A 1 194 ? -2.846 -4.426 -10.236 1.00 96.25 194 SER A N 1
ATOM 1376 C CA . SER A 1 194 ? -3.518 -5.708 -9.983 1.00 96.25 194 SER A CA 1
ATOM 1377 C C . SER A 1 194 ? -3.832 -5.940 -8.499 1.00 96.25 194 SER A C 1
ATOM 1379 O O . SER A 1 194 ? -4.973 -6.209 -8.137 1.00 96.25 194 SER A O 1
ATOM 1381 N N . THR A 1 195 ? -2.841 -5.786 -7.619 1.00 95.12 195 THR A N 1
ATOM 1382 C CA . THR A 1 195 ? -2.993 -6.010 -6.178 1.00 95.12 195 THR A CA 1
ATOM 1383 C C . THR A 1 195 ? -4.022 -5.072 -5.536 1.00 95.12 195 THR A C 1
ATOM 1385 O O . THR A 1 195 ? -4.944 -5.595 -4.910 1.00 95.12 195 THR A O 1
ATOM 1388 N N . PRO A 1 196 ? -3.946 -3.730 -5.669 1.00 96.94 196 PRO A N 1
ATOM 1389 C CA . PRO A 1 196 ? -4.954 -2.853 -5.070 1.00 96.94 196 PRO A CA 1
ATOM 1390 C C . PRO A 1 196 ? -6.355 -3.055 -5.663 1.00 96.94 196 PRO A C 1
ATOM 1392 O O . PRO A 1 196 ? -7.332 -2.970 -4.922 1.00 96.94 196 PRO A O 1
ATOM 1395 N N . LEU A 1 197 ? -6.481 -3.395 -6.951 1.00 97.75 197 LEU A N 1
ATOM 1396 C CA . LEU A 1 197 ? -7.782 -3.701 -7.560 1.00 97.75 197 LEU A CA 1
ATOM 1397 C C . LEU A 1 197 ? -8.404 -4.982 -6.992 1.00 97.75 197 LEU A C 1
ATOM 1399 O O . LEU A 1 197 ? -9.585 -4.996 -6.644 1.00 97.75 197 LEU A O 1
ATOM 1403 N N . VAL A 1 198 ? -7.621 -6.053 -6.846 1.00 97.88 198 VAL A N 1
ATOM 1404 C CA . VAL A 1 198 ? -8.112 -7.292 -6.225 1.00 97.88 198 VAL A CA 1
ATOM 1405 C C . VAL A 1 198 ? -8.436 -7.054 -4.755 1.00 97.88 198 VAL A C 1
ATOM 1407 O O . VAL A 1 198 ? -9.487 -7.494 -4.290 1.00 97.88 198 VAL A O 1
ATOM 1410 N N . LEU A 1 199 ? -7.580 -6.325 -4.029 1.00 97.25 199 LEU A N 1
ATOM 1411 C CA . LEU A 1 199 ? -7.853 -5.956 -2.643 1.00 97.25 199 LEU A CA 1
ATOM 1412 C C . LEU A 1 199 ? -9.182 -5.226 -2.532 1.00 97.25 199 LEU A C 1
ATOM 1414 O O . LEU A 1 199 ? -9.987 -5.640 -1.712 1.00 97.25 199 LEU A O 1
ATOM 1418 N N . LEU A 1 200 ? -9.449 -4.233 -3.383 1.00 97.62 200 LEU A N 1
ATOM 1419 C CA . LEU A 1 200 ? -10.719 -3.513 -3.415 1.00 97.62 200 LEU A CA 1
ATOM 1420 C C . LEU A 1 200 ? -11.925 -4.450 -3.561 1.00 97.62 200 LEU A C 1
ATOM 1422 O O . LEU A 1 200 ? -12.885 -4.330 -2.802 1.00 97.62 200 LEU A O 1
ATOM 1426 N N . VAL A 1 201 ? -11.885 -5.382 -4.516 1.00 97.50 201 VAL A N 1
ATOM 1427 C CA . VAL A 1 201 ? -12.993 -6.322 -4.757 1.00 97.50 201 VAL A CA 1
ATOM 1428 C C . VAL A 1 201 ? -13.192 -7.250 -3.558 1.00 97.50 201 VAL A C 1
ATOM 1430 O O . VAL A 1 201 ? -14.312 -7.425 -3.069 1.00 97.50 201 VAL A O 1
ATOM 1433 N N . VAL A 1 202 ? -12.105 -7.830 -3.047 1.00 97.25 202 VAL A N 1
ATOM 1434 C CA . VAL A 1 202 ? -12.169 -8.795 -1.946 1.00 97.25 202 VAL A CA 1
ATOM 1435 C C . VAL A 1 202 ? -12.556 -8.107 -0.636 1.00 97.25 202 VAL A C 1
ATOM 1437 O O . VAL A 1 202 ? -13.404 -8.622 0.098 1.00 97.25 202 VAL A O 1
ATOM 1440 N N . SER A 1 203 ? -11.991 -6.936 -0.327 1.00 96.06 203 SER A N 1
ATOM 1441 C CA . SER A 1 203 ? -12.366 -6.177 0.867 1.00 96.06 203 SER A CA 1
ATOM 1442 C C . SER A 1 203 ? -13.810 -5.706 0.786 1.00 96.06 203 SER A C 1
ATOM 1444 O O . SER A 1 203 ? -14.525 -5.830 1.778 1.00 96.06 203 SER A O 1
ATOM 1446 N N . TRP A 1 204 ? -14.293 -5.291 -0.388 1.00 95.31 204 TRP A N 1
ATOM 1447 C CA . TRP A 1 204 ? -15.692 -4.910 -0.570 1.00 95.31 204 TRP A CA 1
ATOM 1448 C C . TRP A 1 204 ? -16.633 -6.075 -0.254 1.00 95.31 204 TRP A C 1
ATOM 1450 O O . TRP A 1 204 ? -17.570 -5.906 0.529 1.00 95.31 204 TRP A O 1
ATOM 1460 N N . TYR A 1 205 ? -16.337 -7.272 -0.771 1.00 95.75 205 TYR A N 1
ATOM 1461 C CA . TYR A 1 205 ? -17.118 -8.481 -0.503 1.00 95.75 205 TYR A CA 1
ATOM 1462 C C . TYR A 1 205 ? -17.235 -8.790 0.998 1.00 95.75 205 TYR A C 1
ATOM 1464 O O . TYR A 1 205 ? -18.331 -9.052 1.500 1.00 95.75 205 TYR A O 1
ATOM 1472 N N . TYR A 1 206 ? -16.128 -8.724 1.745 1.00 93.31 206 TYR A N 1
ATOM 1473 C CA . TYR A 1 206 ? -16.149 -8.990 3.187 1.00 93.31 206 TYR A CA 1
ATOM 1474 C C . TYR A 1 206 ? -16.763 -7.851 4.002 1.00 93.31 206 TYR A C 1
ATOM 1476 O O . TYR A 1 206 ? -17.467 -8.115 4.976 1.00 93.31 206 TYR A O 1
ATOM 1484 N N . THR A 1 207 ? -16.559 -6.593 3.610 1.00 90.88 207 THR A N 1
ATOM 1485 C CA . THR A 1 207 ? -17.161 -5.450 4.302 1.00 90.88 207 THR A CA 1
ATOM 1486 C C . THR A 1 207 ? -18.678 -5.402 4.105 1.00 90.88 207 THR A C 1
ATOM 1488 O O . THR A 1 207 ? -19.393 -5.031 5.036 1.00 90.88 207 THR A O 1
ATOM 1491 N N . HIS A 1 208 ? -19.194 -5.827 2.946 1.00 87.38 208 HIS A N 1
ATOM 1492 C CA . HIS A 1 208 ? -20.637 -5.855 2.675 1.00 87.38 208 HIS A CA 1
ATOM 1493 C C . HIS A 1 208 ? -21.392 -6.929 3.473 1.00 87.38 208 HIS A C 1
ATOM 1495 O O . HIS A 1 208 ? -22.594 -6.797 3.695 1.00 87.38 208 HIS A O 1
ATOM 1501 N N . ARG A 1 209 ? -20.689 -7.973 3.929 1.00 84.62 209 ARG A N 1
ATOM 1502 C CA . ARG A 1 209 ? -21.233 -9.022 4.808 1.00 84.62 209 ARG A CA 1
ATOM 1503 C C . ARG A 1 209 ? -21.406 -8.569 6.260 1.00 84.62 209 ARG A C 1
ATOM 1505 O O . ARG A 1 209 ? -22.069 -9.255 7.031 1.00 84.62 209 ARG A O 1
ATOM 1512 N N . ILE A 1 210 ? -20.825 -7.432 6.647 1.00 83.69 210 ILE A N 1
ATOM 1513 C CA . ILE A 1 210 ? -21.036 -6.851 7.975 1.00 83.69 210 ILE A CA 1
ATOM 1514 C C . ILE A 1 210 ? -22.416 -6.192 8.005 1.00 83.69 210 ILE A C 1
ATOM 1516 O O . ILE A 1 210 ? -22.765 -5.450 7.086 1.00 83.69 210 ILE A O 1
ATOM 1520 N N . ALA A 1 211 ? -23.168 -6.402 9.090 1.00 72.62 211 ALA A N 1
ATOM 1521 C CA . ALA A 1 211 ? -24.479 -5.795 9.293 1.00 72.62 211 ALA A CA 1
ATOM 1522 C C . ALA A 1 211 ? -24.470 -4.291 8.952 1.00 72.62 211 ALA A C 1
ATOM 1524 O O . ALA A 1 211 ? -23.637 -3.506 9.437 1.00 72.62 211 ALA A O 1
ATOM 1525 N N . LYS A 1 212 ? -25.391 -3.904 8.064 1.00 70.81 212 LYS A N 1
ATOM 1526 C CA . LYS A 1 212 ? -25.622 -2.509 7.692 1.00 70.81 212 LYS A CA 1
ATOM 1527 C C . LYS A 1 212 ? -26.395 -1.856 8.828 1.00 70.81 212 LYS A C 1
ATOM 1529 O O . LYS A 1 212 ? -27.558 -2.180 9.040 1.00 70.81 212 LYS A O 1
ATOM 1534 N N . ILE A 1 213 ? -25.753 -0.938 9.538 1.00 63.50 213 ILE A N 1
ATOM 1535 C CA . ILE A 1 213 ? -26.452 -0.089 10.499 1.00 63.50 213 ILE A CA 1
ATOM 1536 C C . ILE A 1 213 ? -27.082 1.032 9.668 1.00 63.50 213 ILE A C 1
ATOM 1538 O O . ILE A 1 213 ? -26.368 1.817 9.042 1.00 63.50 213 ILE A O 1
ATOM 1542 N N . ARG A 1 214 ? -28.412 1.027 9.546 1.00 59.78 214 ARG A N 1
ATOM 1543 C CA . ARG A 1 214 ? -29.150 2.056 8.805 1.00 59.78 214 ARG A CA 1
ATOM 1544 C C . ARG A 1 214 ? -29.333 3.257 9.724 1.00 59.78 214 ARG A C 1
ATOM 1546 O O . ARG A 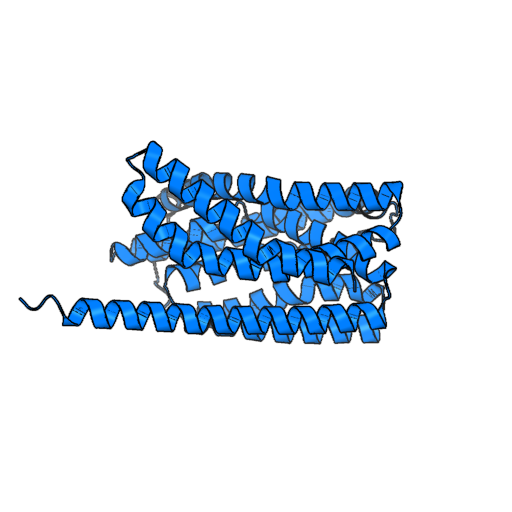1 214 ? -30.126 3.180 10.651 1.00 59.78 214 ARG A O 1
ATOM 1553 N N . VAL A 1 215 ? -28.633 4.351 9.445 1.00 66.31 215 VAL A N 1
ATOM 1554 C CA . VAL A 1 215 ? -28.781 5.611 10.188 1.00 66.31 215 VAL A CA 1
ATOM 1555 C C . VAL A 1 215 ? -28.969 6.753 9.199 1.00 66.31 215 VAL A C 1
ATOM 1557 O O . VAL A 1 215 ? -28.367 6.752 8.122 1.00 66.31 215 VAL A O 1
ATOM 1560 N N . ARG A 1 216 ? -29.822 7.724 9.543 1.00 66.62 216 ARG A N 1
ATOM 1561 C CA . ARG A 1 216 ? -29.985 8.949 8.752 1.00 66.62 216 ARG A CA 1
ATOM 1562 C C . ARG A 1 216 ? -28.706 9.776 8.842 1.00 66.62 216 ARG A C 1
ATOM 1564 O O . ARG A 1 216 ? -28.270 10.150 9.924 1.00 66.62 216 ARG A O 1
ATOM 1571 N N . ALA A 1 217 ? -28.094 10.031 7.695 1.00 64.69 217 ALA A N 1
ATOM 1572 C CA . ALA A 1 217 ? -26.894 10.839 7.582 1.00 64.69 217 ALA A CA 1
ATOM 1573 C C . ALA A 1 217 ? -27.270 12.323 7.531 1.00 64.69 217 ALA A C 1
ATOM 1575 O O . ALA A 1 217 ? -27.835 12.763 6.534 1.00 64.69 217 ALA A O 1
ATOM 1576 N N . THR A 1 218 ? -26.922 13.100 8.555 1.00 74.69 218 THR A N 1
ATOM 1577 C CA . THR A 1 218 ? -26.999 14.566 8.487 1.00 74.69 218 THR A CA 1
ATOM 1578 C C . THR A 1 218 ? -25.584 15.132 8.544 1.00 74.69 218 THR A C 1
ATOM 1580 O O . THR A 1 218 ? -24.711 14.579 9.211 1.00 74.69 218 THR A O 1
ATOM 1583 N N . TRP A 1 219 ? -25.319 16.254 7.872 1.00 73.88 219 TRP A N 1
ATOM 1584 C CA . TRP A 1 219 ? -23.997 16.898 7.912 1.00 73.88 219 TRP A CA 1
ATOM 1585 C C . TRP A 1 219 ? -23.503 17.155 9.349 1.00 73.88 219 TRP A C 1
ATOM 1587 O O . TRP A 1 219 ? -22.336 16.934 9.672 1.00 73.88 219 TRP A O 1
ATOM 1597 N N . GLN A 1 220 ? -24.421 17.522 10.246 1.00 75.19 220 GLN A N 1
ATOM 1598 C CA . GLN A 1 220 ? -24.140 17.739 11.666 1.00 75.19 220 GLN A CA 1
ATOM 1599 C C . GLN A 1 220 ? -23.601 16.476 12.364 1.00 75.19 220 GLN A C 1
ATOM 1601 O O . GLN A 1 220 ? -22.617 16.569 13.096 1.00 75.19 220 GLN A O 1
ATOM 1606 N N . THR A 1 221 ? -24.155 15.292 12.077 1.00 78.44 221 THR A N 1
ATOM 1607 C CA . THR A 1 221 ? -23.733 14.017 12.693 1.00 78.44 221 THR A CA 1
ATOM 1608 C C . THR A 1 221 ? -22.423 13.475 12.110 1.00 78.44 221 THR A C 1
ATOM 1610 O O . THR A 1 221 ? -21.731 12.684 12.747 1.00 78.44 221 THR A O 1
ATOM 1613 N N . LEU A 1 222 ? -22.058 13.915 10.903 1.00 82.75 222 LEU A N 1
ATOM 1614 C CA . LEU A 1 222 ? -20.857 13.497 10.176 1.00 82.75 222 LEU A CA 1
ATOM 1615 C C . LEU A 1 222 ? -19.639 14.397 10.453 1.00 82.75 222 LEU A C 1
ATOM 1617 O O . LEU A 1 222 ? -18.508 13.909 10.483 1.00 82.75 222 LEU A O 1
ATOM 1621 N N . SER A 1 223 ? -19.856 15.688 10.714 1.00 85.69 223 SER A N 1
ATOM 1622 C CA . SER A 1 223 ? -18.795 16.694 10.889 1.00 85.69 223 SER A CA 1
ATOM 1623 C C . SER A 1 223 ? -17.742 16.329 11.950 1.00 85.69 223 SER A C 1
ATOM 1625 O O . SER A 1 223 ? -16.538 16.462 11.714 1.00 85.69 223 SER A O 1
ATOM 1627 N N . LYS A 1 224 ? -18.177 15.822 13.110 1.00 86.19 224 LYS A N 1
ATOM 1628 C CA . LYS A 1 224 ? -17.295 15.462 14.230 1.00 86.19 224 LYS A CA 1
ATOM 1629 C C . LYS A 1 224 ? -16.411 14.243 13.904 1.00 86.19 224 LYS A C 1
ATOM 1631 O O . LYS A 1 224 ? -15.191 14.373 14.054 1.00 86.19 224 LYS A O 1
ATOM 1636 N N . PRO A 1 225 ? -16.950 13.104 13.414 1.00 85.25 225 PRO A N 1
ATOM 1637 C CA . PRO A 1 225 ? -16.133 12.006 12.889 1.00 85.25 225 PRO A CA 1
ATOM 1638 C C . PRO A 1 225 ? -15.148 12.448 11.799 1.00 85.25 225 PRO A C 1
ATOM 1640 O O . PRO A 1 225 ? -13.964 12.128 11.873 1.00 85.25 225 PRO A O 1
ATOM 1643 N N . LEU A 1 226 ? -15.601 13.246 10.825 1.00 88.81 226 LEU A N 1
ATOM 1644 C CA . LEU A 1 226 ? -14.766 13.753 9.729 1.00 88.81 226 LEU A CA 1
ATOM 1645 C C . LEU A 1 226 ? -13.567 14.565 10.233 1.00 88.81 226 LEU A C 1
ATOM 1647 O O . LEU A 1 226 ? -12.428 14.290 9.851 1.00 88.81 226 LEU A O 1
ATOM 1651 N N . ARG A 1 227 ? -13.793 15.522 11.140 1.00 90.19 227 ARG A N 1
ATOM 1652 C CA . ARG A 1 227 ? -12.715 16.344 11.708 1.00 90.19 227 ARG A CA 1
ATOM 1653 C C . ARG A 1 227 ? -11.674 15.493 12.433 1.00 90.19 227 ARG A C 1
ATOM 1655 O O . ARG A 1 227 ? -10.477 15.723 12.277 1.00 90.19 227 ARG A O 1
ATOM 1662 N N . ARG A 1 228 ? -12.114 14.492 13.200 1.00 87.88 228 ARG A N 1
ATOM 1663 C CA . ARG A 1 228 ? -11.209 13.576 13.908 1.00 87.88 228 ARG A CA 1
ATOM 1664 C C . ARG A 1 228 ? -10.426 12.700 12.922 1.00 87.88 228 ARG A C 1
ATOM 1666 O O . ARG A 1 228 ? -9.235 12.479 13.129 1.00 87.88 228 ARG A O 1
ATOM 1673 N N . LEU A 1 229 ? -11.077 12.224 11.849 1.00 89.50 229 LEU A N 1
ATOM 1674 C CA . LEU A 1 229 ? -10.474 11.400 10.783 1.00 89.50 229 LEU A CA 1
ATOM 1675 C C . LEU A 1 229 ? -9.318 12.129 10.116 1.00 89.50 229 LEU A C 1
ATOM 1677 O O . LEU A 1 229 ? -8.230 11.561 10.027 1.00 89.50 229 LEU A O 1
ATOM 1681 N N . PHE A 1 230 ? -9.533 13.384 9.724 1.00 91.12 230 PHE A N 1
ATOM 1682 C CA . PHE A 1 230 ? -8.514 14.181 9.051 1.00 91.12 230 PHE A CA 1
ATOM 1683 C C . PHE A 1 230 ? -7.455 14.741 9.998 1.00 91.12 230 PHE A C 1
ATOM 1685 O O . PHE A 1 230 ? -6.286 14.738 9.636 1.00 91.12 230 PHE A O 1
ATOM 1692 N N . SER A 1 231 ? -7.806 15.156 11.220 1.00 89.38 231 SER A N 1
ATOM 1693 C CA . SER A 1 231 ? -6.813 15.658 12.182 1.00 89.38 231 SER A CA 1
ATOM 1694 C C . SER A 1 231 ? -5.779 14.589 12.545 1.00 89.38 231 SER A C 1
ATOM 1696 O O . SER A 1 231 ? -4.580 14.851 12.499 1.00 89.38 231 SER A O 1
ATOM 1698 N N . LEU A 1 232 ? -6.230 13.368 12.847 1.00 85.19 232 LEU A N 1
ATOM 1699 C CA . LEU A 1 232 ? -5.324 12.258 13.142 1.00 85.19 232 LEU A CA 1
ATOM 1700 C C . LEU A 1 232 ? -4.704 11.675 11.860 1.00 85.19 232 LEU A C 1
ATOM 1702 O O . LEU A 1 232 ? -3.540 11.284 11.847 1.00 85.19 232 LEU A O 1
ATOM 1706 N N . GLY A 1 233 ? -5.485 11.619 10.779 1.00 89.25 233 GLY A N 1
ATOM 1707 C CA . GLY A 1 233 ? -5.043 11.112 9.483 1.00 89.25 233 GLY A CA 1
ATOM 1708 C C . GLY A 1 233 ? -3.891 11.929 8.907 1.00 89.25 233 GLY A C 1
ATOM 1709 O O . GLY A 1 233 ? -2.909 11.353 8.455 1.00 89.25 233 GLY A O 1
ATOM 1710 N N . PHE A 1 234 ? -3.942 13.257 9.014 1.00 91.19 234 PHE A N 1
ATOM 1711 C CA . PHE A 1 234 ? -2.890 14.139 8.517 1.00 91.19 234 PHE A CA 1
ATOM 1712 C C . PHE A 1 234 ? -1.538 13.888 9.198 1.00 91.19 234 PHE A C 1
ATOM 1714 O O . PHE A 1 234 ? -0.516 13.817 8.519 1.00 91.19 234 PHE A O 1
ATOM 1721 N N . ALA A 1 235 ? -1.529 13.659 10.515 1.00 89.38 235 ALA A N 1
ATOM 1722 C CA . ALA A 1 235 ? -0.307 13.301 11.234 1.00 89.38 235 ALA A CA 1
ATOM 1723 C C . ALA A 1 235 ? 0.292 11.984 10.707 1.00 89.38 235 ALA A C 1
ATOM 1725 O O . ALA A 1 235 ? 1.469 11.938 10.351 1.00 89.38 235 ALA A O 1
ATOM 1726 N N . PHE A 1 236 ? -0.528 10.935 10.561 1.00 86.69 236 PHE A N 1
ATOM 1727 C CA . PHE A 1 236 ? -0.079 9.662 9.985 1.00 86.69 236 PHE A CA 1
ATOM 1728 C C . PHE A 1 236 ? 0.362 9.786 8.524 1.00 86.69 236 PHE A C 1
ATOM 1730 O O . PHE A 1 236 ? 1.301 9.111 8.101 1.00 86.69 236 PHE A O 1
ATOM 1737 N N . MET A 1 237 ? -0.306 10.644 7.754 1.00 93.12 237 MET A N 1
ATOM 1738 C CA . MET A 1 237 ? 0.043 10.923 6.369 1.00 93.12 237 MET A CA 1
ATOM 1739 C C . MET A 1 237 ? 1.441 11.528 6.279 1.00 93.12 237 MET A C 1
ATOM 1741 O O . MET A 1 237 ? 2.237 11.020 5.501 1.00 93.12 237 MET A O 1
ATOM 1745 N N . ILE A 1 238 ? 1.766 12.551 7.080 1.00 92.19 238 ILE A N 1
ATOM 1746 C CA . ILE A 1 238 ? 3.102 13.170 7.076 1.00 92.19 238 ILE A CA 1
ATOM 1747 C C . ILE A 1 238 ? 4.174 12.133 7.416 1.00 92.19 238 ILE A C 1
ATOM 1749 O O . ILE A 1 238 ? 5.156 12.013 6.686 1.00 92.19 238 ILE A O 1
ATOM 1753 N N . THR A 1 239 ? 3.977 11.342 8.475 1.00 87.88 239 THR A N 1
ATOM 1754 C CA . THR A 1 239 ? 4.944 10.306 8.869 1.00 87.88 239 THR A CA 1
ATOM 1755 C C . THR A 1 239 ? 5.177 9.293 7.747 1.00 87.88 239 THR A C 1
ATOM 1757 O O . THR A 1 239 ? 6.323 8.965 7.432 1.00 87.88 239 THR A O 1
ATOM 1760 N N . ASN A 1 240 ? 4.108 8.824 7.098 1.00 87.50 240 ASN A N 1
ATOM 1761 C CA . ASN A 1 240 ? 4.229 7.895 5.977 1.00 87.50 240 ASN A CA 1
ATOM 1762 C C . ASN A 1 240 ? 4.850 8.552 4.744 1.00 87.50 240 ASN A C 1
ATOM 1764 O O . ASN A 1 240 ? 5.665 7.919 4.080 1.00 87.50 240 ASN A O 1
ATOM 1768 N N . LEU A 1 241 ? 4.514 9.811 4.463 1.00 91.06 241 LEU A N 1
ATOM 1769 C CA . LEU A 1 241 ? 5.015 10.543 3.307 1.00 91.06 241 LEU A CA 1
ATOM 1770 C C . LEU A 1 241 ? 6.517 10.805 3.410 1.00 91.06 241 LEU A C 1
ATOM 1772 O O . LEU A 1 241 ? 7.203 10.699 2.402 1.00 91.06 241 LEU A O 1
ATOM 1776 N N . ILE A 1 242 ? 7.047 11.070 4.608 1.00 91.62 242 ILE A N 1
ATOM 1777 C CA . ILE A 1 242 ? 8.500 11.165 4.822 1.00 91.62 242 ILE A CA 1
ATOM 1778 C C . ILE A 1 242 ? 9.167 9.839 4.435 1.00 91.62 242 ILE A C 1
ATOM 1780 O O . ILE A 1 242 ? 10.130 9.827 3.670 1.00 91.62 242 ILE A O 1
ATOM 1784 N N . ARG A 1 243 ? 8.619 8.707 4.897 1.00 86.50 243 ARG A N 1
ATOM 1785 C CA . ARG A 1 243 ? 9.162 7.373 4.604 1.00 86.50 243 ARG A CA 1
ATOM 1786 C C . ARG A 1 243 ? 9.086 7.024 3.115 1.00 86.50 243 ARG A C 1
ATOM 1788 O O . ARG A 1 243 ? 10.089 6.625 2.527 1.00 86.50 243 ARG A O 1
ATOM 1795 N N . THR A 1 244 ? 7.907 7.134 2.505 1.00 85.50 244 THR A N 1
ATOM 1796 C CA . THR A 1 244 ? 7.705 6.757 1.096 1.00 85.50 244 THR A CA 1
ATOM 1797 C C . THR A 1 244 ? 8.333 7.769 0.147 1.00 85.50 244 THR A C 1
ATOM 1799 O O . THR A 1 244 ? 8.890 7.380 -0.874 1.00 85.50 244 THR A O 1
ATOM 1802 N N . GLY A 1 245 ? 8.288 9.055 0.498 1.00 89.25 245 GLY A N 1
ATOM 1803 C CA . GLY A 1 245 ? 8.878 10.150 -0.263 1.00 89.25 245 GLY A CA 1
ATOM 1804 C C . GLY A 1 245 ? 10.399 10.070 -0.304 1.00 89.25 245 GLY A C 1
ATOM 1805 O O . GLY A 1 245 ? 10.966 10.195 -1.383 1.00 89.25 245 GLY A O 1
ATOM 1806 N N . ALA A 1 246 ? 11.060 9.760 0.818 1.00 90.12 246 ALA A N 1
ATOM 1807 C CA . ALA A 1 246 ? 12.506 9.530 0.834 1.00 90.12 246 ALA A CA 1
ATOM 1808 C C . ALA A 1 246 ? 12.903 8.358 -0.079 1.00 90.12 246 ALA A C 1
ATOM 1810 O O . ALA A 1 246 ? 13.795 8.492 -0.915 1.00 90.12 246 ALA A O 1
ATOM 1811 N N . GLN A 1 247 ? 12.194 7.226 0.009 1.00 86.38 247 GLN A N 1
ATOM 1812 C CA . GLN A 1 247 ? 12.439 6.078 -0.873 1.00 86.38 247 GLN A CA 1
ATOM 1813 C C . GLN A 1 247 ? 12.207 6.407 -2.349 1.00 86.38 247 GLN A C 1
ATOM 1815 O O . GLN A 1 247 ? 12.947 5.936 -3.211 1.00 86.38 247 GLN A O 1
ATOM 1820 N N . PHE A 1 248 ? 11.171 7.189 -2.651 1.00 90.00 248 PHE A N 1
ATOM 1821 C CA . PHE A 1 248 ? 10.876 7.618 -4.010 1.00 90.00 248 PHE A CA 1
ATOM 1822 C C . PHE A 1 248 ? 11.951 8.566 -4.548 1.00 90.00 248 PHE A C 1
ATOM 1824 O O . PHE A 1 248 ? 12.438 8.349 -5.654 1.00 90.00 248 PHE A O 1
ATOM 1831 N N . ALA A 1 249 ? 12.389 9.543 -3.749 1.00 91.62 249 ALA A N 1
ATOM 1832 C CA . ALA A 1 249 ? 13.454 10.473 -4.111 1.00 91.62 249 ALA A CA 1
ATOM 1833 C C . ALA A 1 249 ? 14.768 9.746 -4.432 1.00 91.62 249 ALA A C 1
ATOM 1835 O O . ALA A 1 249 ? 15.384 10.029 -5.456 1.00 91.62 249 ALA A O 1
ATOM 1836 N N . VAL A 1 250 ? 15.154 8.753 -3.618 1.00 91.25 250 VAL A N 1
ATOM 1837 C CA . VAL A 1 250 ? 16.340 7.919 -3.882 1.00 91.25 250 VAL A CA 1
ATOM 1838 C C . VAL A 1 250 ? 16.224 7.204 -5.230 1.00 91.25 250 VAL A C 1
ATOM 1840 O O . VAL A 1 250 ? 17.168 7.222 -6.012 1.00 91.25 250 VAL A O 1
ATOM 1843 N N . ARG A 1 251 ? 15.063 6.618 -5.553 1.00 87.56 251 ARG A N 1
ATOM 1844 C CA . ARG A 1 251 ? 14.863 5.917 -6.836 1.00 87.56 251 ARG A CA 1
ATOM 1845 C C . ARG A 1 251 ? 14.910 6.853 -8.034 1.00 87.56 251 ARG A C 1
ATOM 1847 O O . ARG A 1 251 ? 15.513 6.501 -9.043 1.00 87.56 251 ARG A O 1
ATOM 1854 N N . VAL A 1 252 ? 14.294 8.028 -7.922 1.00 88.94 252 VAL A N 1
ATOM 1855 C CA . VAL A 1 252 ? 14.335 9.048 -8.978 1.00 88.94 252 VAL A CA 1
ATOM 1856 C C . VAL A 1 252 ? 15.775 9.515 -9.203 1.00 88.94 252 VAL A C 1
ATOM 1858 O O . VAL A 1 252 ? 16.223 9.564 -10.345 1.00 88.94 252 VAL A O 1
ATOM 1861 N N . LEU A 1 253 ? 16.537 9.766 -8.133 1.00 91.31 253 LEU A N 1
ATOM 1862 C CA . LEU A 1 253 ? 17.943 10.165 -8.228 1.00 91.31 253 LEU A CA 1
ATOM 1863 C C . LEU A 1 253 ? 18.817 9.076 -8.868 1.00 91.31 253 LEU A C 1
ATOM 1865 O O . LEU A 1 253 ? 19.631 9.378 -9.740 1.00 91.31 253 LEU A O 1
ATOM 1869 N N . LEU A 1 254 ? 18.635 7.813 -8.473 1.00 89.69 254 LEU A N 1
ATOM 1870 C CA . LEU A 1 254 ? 19.347 6.678 -9.070 1.00 89.69 254 LEU A CA 1
ATOM 1871 C C . LEU A 1 254 ? 18.994 6.506 -10.546 1.00 89.69 254 LEU A C 1
ATOM 1873 O O . LEU A 1 254 ? 19.878 6.258 -11.357 1.00 89.69 254 LEU A O 1
ATOM 1877 N N . THR A 1 255 ? 17.726 6.694 -10.909 1.00 88.31 255 THR A N 1
ATOM 1878 C CA . THR A 1 255 ? 17.293 6.623 -12.309 1.00 88.31 255 THR A CA 1
ATOM 1879 C C . THR A 1 255 ? 17.941 7.733 -13.131 1.00 88.31 255 THR A C 1
ATOM 1881 O O . THR A 1 255 ? 18.446 7.467 -14.217 1.00 88.31 255 THR A O 1
ATOM 1884 N N . ALA A 1 256 ? 17.984 8.955 -12.596 1.00 87.69 256 ALA A N 1
ATOM 1885 C CA . ALA A 1 256 ? 18.560 10.109 -13.280 1.00 87.69 256 ALA A CA 1
ATOM 1886 C C . ALA A 1 256 ? 20.090 10.036 -13.427 1.00 87.69 256 ALA A C 1
ATOM 1888 O O . ALA A 1 256 ? 20.625 10.530 -14.414 1.00 87.69 256 ALA A O 1
ATOM 1889 N N . THR A 1 257 ? 20.798 9.441 -12.462 1.00 89.62 257 THR A N 1
ATOM 1890 C CA . THR A 1 257 ? 22.275 9.407 -12.446 1.00 89.62 257 THR A CA 1
ATOM 1891 C C . THR A 1 257 ? 22.869 8.109 -12.993 1.00 89.62 257 THR A C 1
ATOM 1893 O O . THR A 1 257 ? 23.918 8.146 -13.629 1.00 89.62 257 THR A O 1
ATOM 1896 N N . LEU A 1 258 ? 22.217 6.966 -12.758 1.00 88.94 258 LEU A N 1
ATOM 1897 C CA . LEU A 1 258 ? 22.742 5.623 -13.036 1.00 88.94 258 LEU A CA 1
ATOM 1898 C C . LEU A 1 258 ? 21.805 4.764 -13.907 1.00 88.94 258 LEU A C 1
ATOM 1900 O O . LEU A 1 258 ? 22.103 3.594 -14.160 1.00 88.94 258 LEU A O 1
ATOM 1904 N N . GLY A 1 259 ? 20.668 5.310 -14.346 1.00 87.69 259 GLY A N 1
ATOM 1905 C CA . GLY A 1 259 ? 19.699 4.633 -15.206 1.00 87.69 259 GLY A CA 1
ATOM 1906 C C . GLY A 1 259 ? 18.741 3.671 -14.489 1.00 87.69 259 GLY A C 1
ATOM 1907 O O . GLY A 1 259 ? 18.821 3.394 -13.286 1.00 87.69 259 GLY A O 1
ATOM 1908 N N . VAL A 1 260 ? 17.790 3.139 -15.263 1.00 85.31 260 VAL A N 1
ATOM 1909 C CA . VAL A 1 260 ? 16.710 2.268 -14.764 1.00 85.31 260 VAL A CA 1
ATOM 1910 C C . VAL A 1 260 ? 17.247 0.912 -14.285 1.00 85.31 260 VAL A C 1
ATOM 1912 O O . VAL A 1 260 ? 16.772 0.391 -13.277 1.00 85.31 260 VAL A O 1
ATOM 1915 N N . THR A 1 261 ? 18.289 0.372 -14.924 1.00 86.81 261 THR A N 1
ATOM 1916 C CA . THR A 1 261 ? 18.940 -0.894 -14.536 1.00 86.81 261 THR A CA 1
ATOM 1917 C C . THR A 1 261 ? 19.485 -0.846 -13.107 1.00 86.81 261 THR A C 1
ATOM 1919 O O . THR A 1 261 ? 19.188 -1.722 -12.293 1.00 86.81 261 THR A O 1
ATOM 1922 N N . SER A 1 262 ? 20.208 0.222 -12.756 1.00 86.94 262 SER A N 1
ATOM 1923 C CA . SER A 1 262 ? 20.740 0.445 -11.403 1.00 86.94 262 SER A CA 1
ATOM 1924 C C . SER A 1 262 ? 19.623 0.607 -10.373 1.00 86.94 262 SER A C 1
ATOM 1926 O O . SER A 1 262 ? 19.709 0.095 -9.255 1.00 86.94 262 SER A O 1
ATOM 1928 N N . THR A 1 263 ? 18.521 1.244 -10.771 1.00 86.19 263 THR A N 1
ATOM 1929 C CA . THR A 1 263 ? 17.308 1.339 -9.948 1.00 86.19 263 THR A CA 1
ATOM 1930 C C . THR A 1 263 ? 16.664 -0.034 -9.728 1.00 86.19 263 THR A C 1
ATOM 1932 O O . THR A 1 263 ? 16.166 -0.309 -8.636 1.00 86.19 263 THR A O 1
ATOM 1935 N N . GLY A 1 264 ? 16.732 -0.929 -10.719 1.00 85.12 264 GLY A N 1
ATOM 1936 C CA . GLY A 1 264 ? 16.339 -2.334 -10.597 1.00 85.12 264 GLY A CA 1
ATOM 1937 C C . GLY A 1 264 ? 17.181 -3.102 -9.577 1.00 85.12 264 GLY A C 1
ATOM 1938 O O . GLY A 1 264 ? 16.624 -3.771 -8.703 1.00 85.12 264 GLY A O 1
ATOM 1939 N N . HIS A 1 265 ? 18.508 -2.948 -9.612 1.00 86.94 265 HIS A N 1
ATOM 1940 C CA . HIS A 1 265 ? 19.404 -3.541 -8.610 1.00 86.94 265 HIS A CA 1
ATOM 1941 C C . HIS A 1 265 ? 19.133 -3.002 -7.200 1.00 86.94 265 HIS A C 1
ATOM 1943 O O . HIS A 1 265 ? 19.001 -3.784 -6.258 1.00 86.94 265 HIS A O 1
ATOM 1949 N N . PHE A 1 266 ? 18.953 -1.685 -7.057 1.00 88.69 266 PHE A N 1
ATOM 1950 C CA . PHE A 1 266 ? 18.560 -1.073 -5.787 1.00 88.69 266 PHE A CA 1
ATOM 1951 C C . PHE A 1 266 ? 17.223 -1.622 -5.277 1.00 88.69 266 PHE A C 1
ATOM 1953 O O . PHE A 1 266 ? 17.089 -1.932 -4.095 1.00 88.69 266 PHE A O 1
ATOM 1960 N N . GLN A 1 267 ? 16.231 -1.783 -6.156 1.00 83.38 267 GLN A N 1
ATOM 1961 C CA . GLN A 1 267 ? 14.923 -2.327 -5.795 1.00 83.38 267 GLN A CA 1
ATOM 1962 C C . GLN A 1 267 ? 15.019 -3.776 -5.305 1.00 83.38 267 GLN A C 1
ATOM 1964 O O . GLN A 1 267 ? 14.345 -4.140 -4.336 1.00 83.38 267 GLN A O 1
ATOM 1969 N N . ALA A 1 268 ? 15.854 -4.596 -5.946 1.00 82.06 268 ALA A N 1
ATOM 1970 C CA . ALA A 1 268 ? 16.113 -5.966 -5.519 1.00 82.06 268 ALA A CA 1
ATOM 1971 C C . ALA A 1 268 ? 16.782 -5.993 -4.135 1.00 82.06 268 ALA A C 1
ATOM 1973 O O . ALA A 1 268 ? 16.251 -6.623 -3.218 1.00 82.06 268 ALA A O 1
ATOM 1974 N N . ALA A 1 269 ? 17.869 -5.235 -3.958 1.00 85.25 269 ALA A N 1
ATOM 1975 C CA . ALA A 1 269 ? 18.590 -5.133 -2.690 1.00 85.25 269 ALA A CA 1
ATOM 1976 C C . ALA A 1 269 ? 17.679 -4.635 -1.556 1.00 85.25 269 ALA A C 1
ATOM 1978 O O . ALA A 1 269 ? 17.573 -5.280 -0.515 1.00 85.25 269 ALA A O 1
ATOM 1979 N N . TRP A 1 270 ? 16.933 -3.550 -1.789 1.00 85.12 270 TRP A N 1
ATOM 1980 C CA . TRP A 1 270 ? 15.983 -3.000 -0.821 1.00 85.12 270 TRP A CA 1
ATOM 1981 C C . TRP A 1 270 ? 14.913 -4.018 -0.415 1.00 85.12 270 TRP A C 1
ATOM 1983 O O . TRP A 1 270 ? 14.564 -4.112 0.761 1.00 85.12 270 TRP A O 1
ATOM 1993 N N . SER A 1 271 ? 14.382 -4.783 -1.373 1.00 78.75 271 SER A N 1
ATOM 1994 C CA . SER A 1 271 ? 13.338 -5.778 -1.103 1.00 78.75 271 SER A CA 1
ATOM 1995 C C . SER A 1 271 ? 13.848 -6.903 -0.204 1.00 78.75 271 SER A C 1
ATOM 1997 O O . SER A 1 271 ? 13.144 -7.308 0.720 1.00 78.75 271 SER A O 1
ATOM 1999 N N . ILE A 1 272 ? 15.077 -7.371 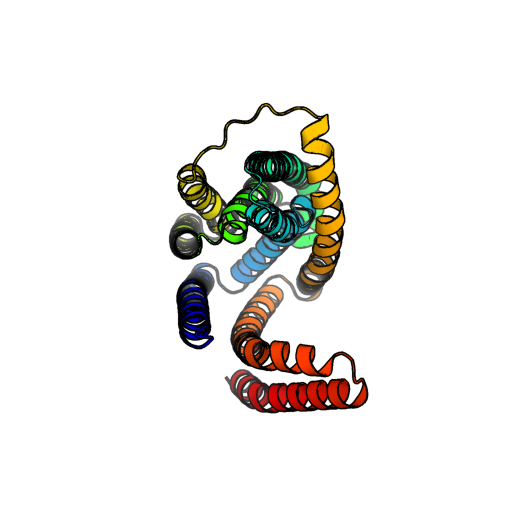-0.439 1.00 79.19 272 ILE A N 1
ATOM 2000 C CA . ILE A 1 272 ? 15.721 -8.387 0.399 1.00 79.19 272 ILE A CA 1
ATOM 2001 C C . ILE A 1 272 ? 16.004 -7.806 1.791 1.00 79.19 272 ILE A C 1
ATOM 2003 O O . ILE A 1 272 ? 15.588 -8.400 2.785 1.00 79.19 272 ILE A O 1
ATOM 2007 N N . SER A 1 273 ? 16.601 -6.610 1.869 1.00 82.44 273 SER A N 1
ATOM 2008 C CA . SER A 1 273 ? 16.852 -5.892 3.128 1.00 82.44 273 SER A CA 1
ATOM 2009 C C . SER A 1 273 ? 15.604 -5.723 3.978 1.00 82.44 273 SER A C 1
ATOM 2011 O O . SER A 1 273 ? 15.607 -6.064 5.159 1.00 82.44 273 SER A O 1
ATOM 2013 N N . ALA A 1 274 ? 14.514 -5.245 3.381 1.00 81.00 274 ALA A N 1
ATOM 2014 C CA . ALA A 1 274 ? 13.260 -5.036 4.089 1.00 81.00 274 ALA A CA 1
ATOM 2015 C C . ALA A 1 274 ? 12.669 -6.342 4.643 1.00 81.00 274 ALA A C 1
ATOM 2017 O O . ALA A 1 274 ? 12.037 -6.317 5.699 1.00 81.00 274 ALA A O 1
ATOM 2018 N N . LEU A 1 275 ? 12.874 -7.468 3.955 1.00 75.56 275 LEU A N 1
ATOM 2019 C CA . LEU A 1 275 ? 12.353 -8.768 4.360 1.00 75.56 275 LEU A CA 1
ATOM 2020 C C . LEU A 1 275 ? 13.039 -9.290 5.627 1.00 75.56 275 LEU A C 1
ATOM 2022 O O . LEU A 1 275 ? 12.358 -9.596 6.606 1.00 75.56 275 LEU A O 1
ATOM 2026 N N . TYR A 1 276 ? 14.372 -9.380 5.623 1.00 76.38 276 TYR A N 1
ATOM 2027 C CA . TYR A 1 276 ? 15.088 -9.966 6.756 1.00 76.38 276 TYR A CA 1
ATOM 2028 C C . TYR A 1 276 ? 15.142 -9.018 7.962 1.00 76.38 276 TYR A C 1
ATOM 2030 O O . TYR A 1 276 ? 14.865 -9.452 9.079 1.00 76.38 276 TYR A O 1
ATOM 2038 N N . LEU A 1 277 ? 15.406 -7.717 7.759 1.00 80.19 277 LEU A N 1
ATOM 2039 C CA . LEU A 1 277 ? 15.403 -6.743 8.862 1.00 80.19 277 LEU A CA 1
ATOM 2040 C C . LEU A 1 277 ? 13.999 -6.573 9.433 1.00 80.19 277 LEU A C 1
ATOM 2042 O O . LEU A 1 277 ? 13.843 -6.476 10.647 1.00 80.19 277 LEU A O 1
ATOM 2046 N N . GLY A 1 278 ? 12.977 -6.568 8.571 1.00 78.81 278 GLY A N 1
ATOM 2047 C CA . GLY A 1 278 ? 11.584 -6.474 8.995 1.00 78.81 278 GLY A CA 1
ATOM 2048 C C . GLY A 1 278 ? 11.195 -7.614 9.931 1.00 78.81 278 GLY A C 1
ATOM 2049 O O . GLY A 1 278 ? 10.615 -7.359 10.981 1.00 78.81 278 GLY A O 1
ATOM 2050 N N . PHE A 1 279 ? 11.579 -8.849 9.600 1.00 73.06 279 PHE A N 1
ATOM 2051 C CA . PHE A 1 279 ? 11.318 -10.013 10.446 1.00 73.06 279 PHE A CA 1
ATOM 2052 C C . PHE A 1 279 ? 11.984 -9.903 11.827 1.00 73.06 279 PHE A C 1
ATOM 2054 O O . PHE A 1 279 ? 11.324 -10.117 12.846 1.00 73.06 279 PHE A O 1
ATOM 2061 N N . VAL A 1 280 ? 13.269 -9.528 11.871 1.00 79.06 280 VAL A N 1
ATOM 2062 C CA . VAL A 1 280 ? 14.017 -9.364 13.130 1.00 79.06 280 VAL A CA 1
ATOM 2063 C C . VAL A 1 280 ? 13.377 -8.277 13.996 1.00 79.06 280 VAL A C 1
ATOM 2065 O O . VAL A 1 280 ? 13.016 -8.532 15.146 1.00 79.06 280 VAL A O 1
ATOM 2068 N N . LEU A 1 281 ? 13.150 -7.091 13.426 1.00 81.94 281 LEU A N 1
ATOM 2069 C CA . LEU A 1 281 ? 12.584 -5.948 14.143 1.00 81.94 281 LEU A CA 1
ATOM 2070 C C . LEU A 1 281 ? 11.146 -6.204 14.616 1.00 81.94 281 LEU A C 1
ATOM 2072 O O . LEU A 1 281 ? 10.786 -5.812 15.724 1.00 81.94 281 LEU A O 1
ATOM 2076 N N . GLU A 1 282 ? 10.317 -6.881 13.816 1.00 74.88 282 GLU A N 1
ATOM 2077 C CA . GLU A 1 282 ? 8.942 -7.215 14.206 1.00 74.88 282 GLU A CA 1
ATOM 2078 C C . GLU A 1 282 ? 8.905 -8.240 15.349 1.00 74.88 282 GLU A C 1
ATOM 2080 O O . GLU A 1 282 ? 8.052 -8.151 16.237 1.00 74.88 282 GLU A O 1
ATOM 2085 N N . SER A 1 283 ? 9.834 -9.200 15.356 1.00 72.56 283 SER A N 1
ATOM 2086 C CA . SER A 1 283 ? 9.979 -10.154 16.457 1.00 72.56 283 SER A CA 1
ATOM 2087 C C . SER A 1 283 ? 10.392 -9.448 17.749 1.00 72.56 283 SER A C 1
ATOM 2089 O O . SER A 1 283 ? 9.745 -9.623 18.782 1.00 72.56 283 SER A O 1
ATOM 2091 N N . MET A 1 284 ? 11.413 -8.590 17.677 1.00 78.12 284 MET A N 1
ATOM 2092 C CA . MET A 1 284 ? 11.903 -7.826 18.827 1.00 78.12 284 MET A CA 1
ATOM 2093 C C . MET A 1 284 ? 10.850 -6.857 19.367 1.00 78.12 284 MET A C 1
ATOM 2095 O O . MET A 1 284 ? 10.647 -6.781 20.575 1.00 78.12 284 MET A O 1
ATOM 2099 N N . GLY A 1 285 ? 10.104 -6.179 18.489 1.00 77.94 285 GLY A N 1
ATOM 2100 C CA . GLY A 1 285 ? 9.069 -5.218 18.877 1.00 77.94 285 GLY A CA 1
ATOM 2101 C C . GLY A 1 285 ? 7.980 -5.795 19.791 1.00 77.94 285 GLY A C 1
ATOM 2102 O O . GLY A 1 285 ? 7.422 -5.064 20.610 1.00 77.94 285 GLY A O 1
ATOM 2103 N N . LYS A 1 286 ? 7.700 -7.105 19.702 1.00 71.44 286 LYS A N 1
ATOM 2104 C CA . LYS A 1 286 ? 6.706 -7.790 20.548 1.00 71.44 286 LYS A CA 1
ATOM 2105 C C . LYS A 1 286 ? 7.152 -7.940 22.003 1.00 71.44 286 LYS A C 1
ATOM 2107 O O . LYS A 1 286 ? 6.299 -7.886 22.884 1.00 71.44 286 LYS A O 1
ATOM 2112 N N . ASP A 1 287 ? 8.448 -8.117 22.249 1.00 75.31 287 ASP A N 1
ATOM 2113 C CA . ASP A 1 287 ? 9.025 -8.156 23.602 1.00 75.31 287 ASP A CA 1
ATOM 2114 C C . ASP A 1 287 ? 9.408 -6.750 24.086 1.00 75.31 287 ASP A C 1
ATOM 2116 O O . ASP A 1 287 ? 9.154 -6.390 25.236 1.00 75.31 287 ASP A O 1
ATOM 2120 N N . PHE A 1 288 ? 9.934 -5.919 23.184 1.00 82.94 288 PHE A N 1
ATOM 2121 C CA . PHE A 1 288 ? 10.411 -4.583 23.509 1.00 82.94 288 PHE A CA 1
ATOM 2122 C C . PHE A 1 288 ? 9.289 -3.644 23.955 1.00 82.94 288 PHE A C 1
ATOM 2124 O O . PHE A 1 288 ? 9.428 -2.961 24.968 1.00 82.94 288 PHE A O 1
ATOM 2131 N N . TYR A 1 289 ? 8.158 -3.615 23.240 1.00 77.38 289 TYR A N 1
ATOM 2132 C CA . TYR A 1 289 ? 7.109 -2.628 23.503 1.00 77.38 289 TYR A CA 1
ATOM 2133 C C . TYR A 1 289 ? 6.495 -2.744 24.915 1.00 77.38 289 TYR A C 1
ATOM 2135 O O . TYR A 1 289 ? 6.449 -1.728 25.611 1.00 77.38 289 TYR A O 1
ATOM 2143 N N . PRO A 1 290 ? 6.090 -3.935 25.408 1.00 77.06 290 PRO A N 1
ATOM 2144 C CA . PRO A 1 290 ? 5.605 -4.081 26.782 1.00 77.06 290 PRO A CA 1
ATOM 2145 C C . PRO A 1 290 ? 6.631 -3.649 27.836 1.00 77.06 290 PRO A C 1
ATOM 2147 O O . PRO A 1 290 ? 6.274 -2.943 28.781 1.00 77.06 290 PRO A O 1
ATOM 2150 N N . ARG A 1 291 ? 7.906 -4.022 27.658 1.00 81.50 291 ARG A N 1
ATOM 2151 C CA . ARG A 1 291 ? 8.987 -3.651 28.585 1.00 81.50 291 ARG A CA 1
ATOM 2152 C C . ARG A 1 291 ? 9.203 -2.146 28.613 1.00 81.50 291 ARG A C 1
ATOM 2154 O O . ARG A 1 291 ? 9.245 -1.567 29.692 1.00 81.50 291 ARG A O 1
ATOM 2161 N N . LEU A 1 292 ? 9.236 -1.512 27.442 1.00 86.38 292 LEU A N 1
ATOM 2162 C CA . LEU A 1 292 ? 9.388 -0.068 27.309 1.00 86.38 292 LEU A CA 1
ATOM 2163 C C . LEU A 1 292 ? 8.246 0.677 28.005 1.00 86.38 292 LEU A C 1
ATOM 2165 O O . LEU A 1 292 ? 8.488 1.626 28.741 1.00 86.38 292 LEU A O 1
ATOM 2169 N N . THR A 1 293 ? 6.999 0.223 27.836 1.00 83.56 293 THR A N 1
ATOM 2170 C CA . THR A 1 293 ? 5.852 0.857 28.507 1.00 83.56 293 THR A CA 1
ATOM 2171 C C . THR A 1 293 ? 5.882 0.716 30.027 1.00 83.56 293 THR A C 1
ATOM 2173 O O . THR A 1 293 ? 5.399 1.608 30.719 1.00 83.56 293 THR A O 1
ATOM 2176 N N . ALA A 1 294 ? 6.459 -0.367 30.556 1.00 86.56 294 ALA A N 1
ATOM 2177 C CA . ALA A 1 294 ? 6.561 -0.587 31.996 1.00 86.56 294 ALA A CA 1
ATOM 2178 C C . ALA A 1 294 ? 7.562 0.366 32.671 1.00 86.56 294 ALA A C 1
ATOM 2180 O O . ALA A 1 294 ? 7.365 0.724 33.829 1.00 86.56 294 ALA A O 1
ATOM 2181 N N . VAL A 1 295 ? 8.597 0.798 31.943 1.00 90.81 295 VAL A N 1
ATOM 2182 C CA . VAL A 1 295 ? 9.659 1.682 32.455 1.00 90.81 295 VAL A CA 1
ATOM 2183 C C . VAL A 1 295 ? 9.584 3.112 31.913 1.00 90.81 295 VAL A C 1
ATOM 2185 O O . VAL A 1 295 ? 10.438 3.928 32.228 1.00 90.81 295 VAL A O 1
ATOM 2188 N N . ALA A 1 296 ? 8.540 3.460 31.153 1.00 85.88 296 ALA A N 1
ATOM 2189 C CA . ALA A 1 296 ? 8.453 4.719 30.402 1.00 85.88 296 ALA A CA 1
ATOM 2190 C C . ALA A 1 296 ? 8.565 6.009 31.244 1.00 85.88 296 ALA A C 1
ATOM 2192 O O . ALA A 1 296 ? 8.854 7.071 30.695 1.00 85.88 296 ALA A O 1
ATOM 2193 N N . ASN A 1 297 ? 8.316 5.936 32.556 1.00 90.81 297 ASN A N 1
ATOM 2194 C CA . ASN A 1 297 ? 8.431 7.078 33.472 1.00 90.81 297 ASN A CA 1
ATOM 2195 C C . ASN A 1 297 ? 9.842 7.254 34.055 1.00 90.81 297 ASN A C 1
ATOM 2197 O O . ASN A 1 297 ? 10.125 8.295 34.642 1.00 90.81 297 ASN A O 1
ATOM 2201 N N . ASP A 1 298 ? 10.715 6.262 33.898 1.00 93.81 298 ASP A N 1
ATOM 2202 C CA . ASP A 1 298 ? 12.101 6.307 34.339 1.00 93.81 298 ASP A CA 1
ATOM 2203 C C . ASP A 1 298 ? 13.022 6.413 33.118 1.00 93.81 298 ASP A C 1
ATOM 2205 O O . ASP A 1 298 ? 13.161 5.498 32.303 1.00 93.81 298 ASP A O 1
ATOM 2209 N N . ARG A 1 299 ? 13.634 7.591 32.976 1.00 90.56 299 ARG A N 1
ATOM 2210 C CA . ARG A 1 299 ? 14.492 7.933 31.838 1.00 90.56 299 ARG A CA 1
ATOM 2211 C C . ARG A 1 299 ? 15.733 7.054 31.756 1.00 90.56 299 ARG A C 1
ATOM 2213 O O . ARG A 1 299 ? 16.170 6.754 30.647 1.00 90.56 299 ARG A O 1
ATOM 2220 N N . GLU A 1 300 ? 16.314 6.684 32.891 1.00 93.69 300 GLU A N 1
ATOM 2221 C CA . GLU A 1 300 ? 17.595 5.981 32.923 1.00 93.69 300 GLU A CA 1
ATOM 2222 C C . GLU A 1 300 ? 17.408 4.521 32.502 1.00 93.69 300 GLU A C 1
ATOM 2224 O O . GLU A 1 300 ? 18.060 4.057 31.563 1.00 93.69 300 GLU A O 1
ATOM 2229 N N . THR A 1 301 ? 16.421 3.836 33.087 1.00 89.94 301 THR A N 1
ATOM 2230 C CA . THR A 1 301 ? 16.065 2.465 32.688 1.00 89.94 301 THR A CA 1
ATOM 2231 C C . THR A 1 301 ? 15.477 2.395 31.282 1.00 89.94 301 THR A C 1
ATOM 2233 O O . THR A 1 301 ? 15.748 1.436 30.559 1.00 89.94 301 THR A O 1
ATOM 2236 N N . THR A 1 302 ? 14.740 3.420 30.840 1.00 90.44 302 THR A N 1
ATOM 2237 C CA . THR A 1 302 ? 14.294 3.528 29.442 1.00 90.44 302 THR A CA 1
ATOM 2238 C C . THR A 1 302 ? 15.482 3.586 28.480 1.00 90.44 302 THR A C 1
ATOM 2240 O O . THR A 1 302 ? 15.505 2.841 27.501 1.00 90.44 302 THR A O 1
ATOM 2243 N N . ASN A 1 303 ? 16.480 4.435 28.750 1.00 92.00 303 ASN A N 1
ATOM 2244 C CA . ASN A 1 303 ? 17.668 4.547 27.901 1.00 92.00 303 ASN A CA 1
ATOM 2245 C C . ASN A 1 303 ? 18.483 3.248 27.876 1.00 92.00 303 ASN A C 1
ATOM 2247 O O . ASN A 1 303 ? 18.900 2.822 26.800 1.00 92.00 303 ASN A O 1
ATOM 2251 N N . ALA A 1 304 ? 18.670 2.600 29.030 1.00 92.88 304 ALA A N 1
ATOM 2252 C CA . ALA A 1 304 ? 19.354 1.311 29.111 1.00 92.88 304 ALA A CA 1
ATOM 2253 C C . ALA A 1 304 ? 18.632 0.240 28.275 1.00 92.88 304 ALA A C 1
ATOM 2255 O O . ALA A 1 304 ? 19.243 -0.388 27.416 1.00 92.88 304 ALA A O 1
ATOM 2256 N N . LEU A 1 305 ? 17.308 0.119 28.426 1.00 90.62 305 LEU A N 1
ATOM 2257 C CA . LEU A 1 305 ? 16.507 -0.843 27.668 1.00 90.62 305 LEU A CA 1
ATOM 2258 C C . LEU A 1 305 ? 16.562 -0.592 26.151 1.00 90.62 305 LEU A C 1
ATOM 2260 O O . LEU A 1 305 ? 16.579 -1.542 25.369 1.00 90.62 305 LEU A O 1
ATOM 2264 N N . VAL A 1 306 ? 16.563 0.673 25.719 1.00 91.88 306 VAL A N 1
ATOM 2265 C CA . VAL A 1 306 ? 16.713 1.036 24.300 1.00 91.88 306 VAL A CA 1
ATOM 2266 C C . VAL A 1 306 ? 18.090 0.619 23.777 1.00 91.88 306 VAL A C 1
ATOM 2268 O O . VAL A 1 306 ? 18.164 0.060 22.682 1.00 91.88 306 VAL A O 1
ATOM 2271 N N . ASN A 1 307 ? 19.159 0.852 24.544 1.00 92.69 307 ASN A N 1
ATOM 2272 C CA . ASN A 1 307 ? 20.518 0.463 24.162 1.00 92.69 307 ASN A CA 1
ATOM 2273 C C . ASN A 1 307 ? 20.675 -1.058 24.064 1.00 92.69 307 ASN A C 1
ATOM 2275 O O . ASN A 1 307 ? 21.145 -1.533 23.033 1.00 92.69 307 ASN A O 1
ATOM 2279 N N . ASP A 1 308 ? 20.201 -1.816 25.056 1.00 91.19 308 ASP A N 1
ATOM 2280 C CA . ASP A 1 308 ? 20.247 -3.286 25.044 1.00 91.19 308 ASP A CA 1
ATOM 2281 C C . ASP A 1 308 ? 19.540 -3.857 23.806 1.00 91.19 308 ASP A C 1
ATOM 2283 O O . ASP A 1 308 ? 19.980 -4.823 23.181 1.00 91.19 308 ASP A O 1
ATOM 2287 N N . GLN A 1 309 ? 18.422 -3.241 23.417 1.00 88.88 309 GLN A N 1
ATOM 2288 C CA . GLN A 1 309 ? 17.639 -3.669 22.260 1.00 88.88 309 GLN A CA 1
ATOM 2289 C C . GLN A 1 309 ? 18.287 -3.255 20.943 1.00 88.88 309 GLN A C 1
ATOM 2291 O O . GLN A 1 309 ? 18.218 -4.006 19.974 1.00 88.88 309 GLN A O 1
ATOM 2296 N N . ALA A 1 310 ? 18.952 -2.101 20.893 1.00 88.38 310 ALA A N 1
ATOM 2297 C CA . ALA A 1 310 ? 19.761 -1.717 19.744 1.00 88.38 310 ALA A CA 1
ATOM 2298 C C . ALA A 1 310 ? 20.960 -2.665 19.561 1.00 88.38 310 ALA A C 1
ATOM 2300 O O . ALA A 1 310 ? 21.225 -3.100 18.439 1.00 88.38 310 ALA A O 1
ATOM 2301 N N . GLU A 1 311 ? 21.636 -3.039 20.650 1.00 91.00 311 GLU A N 1
ATOM 2302 C CA . GLU A 1 311 ? 22.748 -3.993 20.639 1.00 91.00 311 GLU A CA 1
ATOM 2303 C C . GLU A 1 311 ? 22.287 -5.384 20.195 1.00 91.00 311 GLU A C 1
ATOM 2305 O O . GLU A 1 311 ? 22.866 -5.966 19.278 1.00 91.00 311 GLU A O 1
ATOM 2310 N N . LEU A 1 312 ? 21.189 -5.892 20.760 1.00 87.69 312 LEU A N 1
ATOM 2311 C CA . LEU A 1 312 ? 20.614 -7.171 20.349 1.00 87.69 312 LEU A CA 1
ATOM 2312 C C . LEU A 1 312 ? 20.183 -7.151 18.874 1.00 87.69 312 LEU A C 1
ATOM 2314 O O . LEU A 1 312 ? 20.398 -8.126 18.153 1.00 87.69 312 LEU A O 1
ATOM 2318 N N . ALA A 1 313 ? 19.607 -6.040 18.401 1.00 87.38 313 ALA A N 1
ATOM 2319 C CA . ALA A 1 313 ? 19.226 -5.887 17.002 1.00 87.38 313 ALA A CA 1
ATOM 2320 C C . ALA A 1 313 ? 20.454 -5.945 16.087 1.00 87.38 313 ALA A C 1
ATOM 2322 O O . ALA A 1 313 ? 20.409 -6.618 15.059 1.00 87.38 313 ALA A O 1
ATOM 2323 N N . LEU A 1 314 ? 21.557 -5.295 16.472 1.00 87.88 314 LEU A N 1
ATOM 2324 C CA . LEU A 1 314 ? 22.837 -5.366 15.767 1.00 87.88 314 LEU A CA 1
ATOM 2325 C C . LEU A 1 314 ? 23.411 -6.786 15.777 1.00 87.88 314 LEU A C 1
ATOM 2327 O O . LEU A 1 314 ? 23.789 -7.280 14.720 1.00 87.88 314 LEU A O 1
ATOM 2331 N N . LEU A 1 315 ? 23.421 -7.469 16.922 1.00 89.62 315 LEU A N 1
ATOM 2332 C CA . LEU A 1 315 ? 23.932 -8.838 17.050 1.00 89.62 315 LEU A CA 1
ATOM 2333 C C . LEU A 1 315 ? 23.143 -9.848 16.209 1.00 89.62 315 LEU A C 1
ATOM 2335 O O . LEU A 1 315 ? 23.733 -10.766 15.645 1.00 89.62 315 LEU A O 1
ATOM 2339 N N . LEU A 1 316 ? 21.822 -9.680 16.092 1.00 85.69 316 LEU A N 1
ATOM 2340 C CA . LEU A 1 316 ? 20.975 -10.544 15.265 1.00 85.69 316 LEU A CA 1
ATOM 2341 C C . LEU A 1 316 ? 21.031 -10.173 13.778 1.00 85.69 316 LEU A C 1
ATOM 2343 O O . LEU A 1 316 ? 21.029 -11.058 12.922 1.00 85.69 316 LEU A O 1
ATOM 2347 N N . ALA A 1 317 ? 21.070 -8.879 13.451 1.00 85.00 317 ALA A N 1
ATOM 2348 C CA . ALA A 1 317 ? 21.052 -8.413 12.068 1.00 85.00 317 ALA A CA 1
ATOM 2349 C C . ALA A 1 317 ? 22.427 -8.494 11.393 1.00 85.00 317 ALA A C 1
ATOM 2351 O O . ALA A 1 317 ? 22.485 -8.801 10.205 1.00 85.00 317 ALA A O 1
ATOM 2352 N N . ALA A 1 318 ? 23.529 -8.248 12.108 1.00 87.44 318 ALA A N 1
ATOM 2353 C CA . ALA A 1 318 ? 24.870 -8.201 11.523 1.00 87.44 318 ALA A CA 1
ATOM 2354 C C . ALA A 1 318 ? 25.287 -9.516 10.836 1.00 87.44 318 ALA A C 1
ATOM 2356 O O . ALA A 1 318 ? 25.736 -9.440 9.693 1.00 87.44 318 ALA A O 1
ATOM 2357 N N . PRO A 1 319 ? 25.082 -10.717 11.418 1.00 87.69 319 PRO A N 1
ATOM 2358 C CA . PRO A 1 319 ? 25.380 -11.975 10.733 1.00 87.69 319 PRO A CA 1
ATOM 2359 C C . PRO A 1 319 ? 24.565 -12.146 9.449 1.00 87.69 319 PRO A C 1
ATOM 2361 O O . PRO A 1 319 ? 25.092 -12.582 8.427 1.00 87.69 319 PRO A O 1
ATOM 2364 N N . VAL A 1 320 ? 23.286 -11.755 9.477 1.00 83.62 320 VAL A N 1
ATOM 2365 C CA . VAL A 1 320 ? 22.401 -11.825 8.308 1.00 83.62 320 VAL A CA 1
ATOM 2366 C C . VAL A 1 320 ? 22.882 -10.868 7.219 1.00 83.62 320 VAL A C 1
ATOM 2368 O O . VAL A 1 320 ? 23.012 -11.273 6.067 1.00 83.62 320 VAL A O 1
ATOM 2371 N N . ILE A 1 321 ? 23.218 -9.628 7.579 1.00 83.94 321 ILE A N 1
ATOM 2372 C CA . ILE A 1 321 ? 23.754 -8.625 6.651 1.00 83.94 321 ILE A CA 1
ATOM 2373 C C . ILE A 1 321 ? 25.069 -9.115 6.030 1.00 83.94 321 ILE A C 1
ATOM 2375 O O . ILE A 1 321 ? 25.211 -9.066 4.811 1.00 83.94 321 ILE A O 1
ATOM 2379 N N . LEU A 1 322 ? 26.000 -9.633 6.838 1.00 86.81 322 LEU A N 1
ATOM 2380 C CA . LEU A 1 322 ? 27.279 -10.163 6.357 1.00 86.81 322 LEU A CA 1
ATOM 2381 C C . LEU A 1 322 ? 27.080 -11.351 5.411 1.00 86.81 322 LEU A C 1
ATOM 2383 O O . LEU A 1 322 ? 27.681 -11.375 4.343 1.00 86.81 322 LEU A O 1
ATOM 2387 N N . SER A 1 323 ? 26.186 -12.286 5.751 1.00 83.38 323 SER A N 1
ATOM 2388 C CA . SER A 1 323 ? 25.876 -13.428 4.881 1.00 83.38 323 SER A CA 1
ATOM 2389 C C . SER A 1 323 ? 25.301 -13.003 3.526 1.00 83.38 323 SER A C 1
ATOM 2391 O O . SER A 1 323 ? 25.631 -13.599 2.504 1.00 83.38 323 SER A O 1
ATOM 2393 N N . MET A 1 324 ? 24.485 -11.944 3.504 1.00 79.31 324 MET A N 1
ATOM 2394 C CA . MET A 1 324 ? 23.895 -11.399 2.280 1.00 79.31 324 MET A CA 1
ATOM 2395 C C . MET A 1 324 ? 24.905 -10.615 1.437 1.00 79.31 324 MET A C 1
ATOM 2397 O O . MET A 1 324 ? 24.739 -10.550 0.229 1.00 79.31 324 MET A O 1
ATOM 2401 N N . LEU A 1 325 ? 25.932 -10.014 2.046 1.00 77.75 325 LEU A N 1
ATOM 2402 C CA . LEU A 1 325 ? 27.006 -9.325 1.319 1.00 77.75 325 LEU A CA 1
ATOM 2403 C C . LEU A 1 325 ? 27.970 -10.300 0.629 1.00 77.75 325 LEU A C 1
ATOM 2405 O O . LEU A 1 325 ? 28.600 -9.932 -0.358 1.00 77.75 325 LEU A O 1
ATOM 2409 N N . THR A 1 326 ? 28.113 -11.516 1.161 1.00 76.56 326 THR A N 1
ATOM 2410 C CA . THR A 1 326 ? 28.980 -12.561 0.591 1.00 76.56 326 THR A CA 1
ATOM 2411 C C . THR A 1 326 ? 28.325 -13.396 -0.512 1.00 76.56 326 THR A C 1
ATOM 2413 O O . THR A 1 326 ? 29.022 -14.190 -1.141 1.00 76.56 326 THR A O 1
ATOM 2416 N N . LEU A 1 327 ? 27.009 -13.261 -0.711 1.00 60.78 327 LEU A N 1
ATOM 2417 C CA . LEU A 1 327 ? 26.203 -14.051 -1.648 1.00 60.78 327 LEU A CA 1
ATOM 2418 C C . LEU A 1 327 ? 25.946 -13.281 -2.950 1.00 60.78 327 LEU A C 1
ATOM 2420 O O . LEU A 1 327 ? 25.973 -13.930 -4.018 1.00 60.78 327 LEU A O 1
#

Nearest PDB structures (foldseek):
  6fhz-assembly1_A  TM=8.202E-01  e=4.529E-05  Pyrococcus furiosus DSM 3638
  5c6n-assembly1_A  TM=7.319E-01  e=9.784E-04  Halalkalibacterium halodurans C-125
  4z3p-assembly1_A  TM=5.228E-01  e=1.387E-02  Escherichia coli
  6fv6-assembly1_A  TM=5.113E-01  e=1.003E-01  Aquifex aeolicus VF5
  6fv7-assembly1_A  TM=4.039E-01  e=5.404E-01  Aquifex aeolicus VF5